Protein AF-A0A2D5P9U0-F1 (afdb_monomer_lite)

Foldseek 3Di:
DDDPPDPDPDPDPDPVVVVVVVVVVLVVLVVVLVVLLVVLVVAADLLLLLLLLLQLQLVVLVVVCVVVVDDADPPVLVVLLQLLLCLVSCQPSVLVVVVVVCVVVVPDDDPVNVVSVVVSVVSNVSNVVSLVVVCVPRNNVVSSSNSSNVCNVVSVVSNVVRVVPDDADPVGDDVSSVVSSNSNNPVVVVSVVVVVVVVVVPPPPPPPPPPPPPPPPPDDDDDDDDD

Sequence (227 aa):
MLFYLSPGKGPFASVRSFLLLRRIAATLLIGAAVPLMHLALTQLNPLLVSISAGLLAGLLALLTNHHQRWRLPPLRHWPALVVFSGSMMIVLPYLLALLLQADLAAAGSLQSVPLLAAVAVTVTLTGACSGALIIRQYGIWQSINQALLISLPLTALGCGYALGHQHPPADGYRPGVILALAYNGTIAQWLVFRLLQRRHSTTTVRRSSSPLRSMTTTSCLPVSSKR

pLDDT: mean 77.67, std 14.7, range [32.12, 94.56]

Secondary structure (DSSP, 8-state):
----------S---HHHHHHHHHHHHHHHHHHHHHHHHHHHTTS-HHHHHHHHHHHHHHHHHHHHHHHTPPPPPGGGHHHHHHHHHHHHHHHHHHHHHHHHHHH-TTS--SSHHHHHHHHHHHHHHHHHHHHHHHHHHHHHHHHHHHHHHHHHHHHHHHHHHHHHPPPPTT---HHHHHHHHHHHHHHHHHHHHHHHHHHHTTGGGSS-------------------

Structure (mmCIF, N/CA/C/O backbone):
data_AF-A0A2D5P9U0-F1
#
_entry.id   AF-A0A2D5P9U0-F1
#
loop_
_atom_site.group_PDB
_atom_site.id
_atom_site.type_symbol
_atom_site.label_atom_id
_atom_site.label_alt_id
_atom_site.label_comp_id
_atom_site.label_asym_id
_atom_site.label_entity_id
_atom_site.label_seq_id
_atom_site.pdbx_PDB_ins_code
_atom_site.Cartn_x
_atom_site.Cartn_y
_atom_site.Cartn_z
_atom_site.occupancy
_atom_site.B_iso_or_equiv
_atom_site.auth_seq_id
_atom_site.auth_comp_id
_atom_site.auth_asym_id
_atom_site.auth_atom_id
_atom_site.pdbx_PDB_model_num
ATOM 1 N N . MET A 1 1 ? -3.777 -16.191 18.332 1.00 32.12 1 MET A N 1
ATOM 2 C CA . MET A 1 1 ? -2.557 -16.733 18.967 1.00 32.12 1 MET A CA 1
ATOM 3 C C . MET A 1 1 ? -1.333 -16.006 18.422 1.00 32.12 1 MET A C 1
ATOM 5 O O . MET A 1 1 ? -0.694 -16.483 17.500 1.00 32.12 1 MET A O 1
ATOM 9 N N . LEU A 1 2 ? -1.045 -14.810 18.936 1.00 33.97 2 LEU A N 1
ATOM 10 C CA . LEU A 1 2 ? 0.205 -14.100 18.658 1.00 33.97 2 LEU A CA 1
ATOM 11 C C . LEU A 1 2 ? 0.964 -14.062 19.982 1.00 33.97 2 LEU A C 1
ATOM 13 O O . LEU A 1 2 ? 0.393 -13.630 20.981 1.00 33.97 2 LEU A O 1
ATOM 17 N N . PHE A 1 3 ? 2.199 -14.558 19.987 1.00 34.59 3 PHE A N 1
ATOM 18 C CA . PHE A 1 3 ? 3.078 -14.621 21.150 1.00 34.59 3 PHE A CA 1
ATOM 19 C C . PHE A 1 3 ? 3.162 -13.261 21.858 1.00 34.59 3 PHE A C 1
ATOM 21 O O . PHE A 1 3 ? 3.878 -12.350 21.436 1.00 34.59 3 PHE A O 1
ATOM 28 N N . TYR A 1 4 ? 2.433 -13.140 22.965 1.00 39.50 4 TYR A N 1
ATOM 29 C CA . TYR A 1 4 ? 2.698 -12.159 24.002 1.00 39.50 4 TYR A CA 1
ATOM 30 C C . TYR A 1 4 ? 3.931 -12.687 24.738 1.00 39.50 4 TYR A C 1
ATOM 32 O O . TYR A 1 4 ? 3.823 -13.444 25.698 1.00 39.50 4 TYR A O 1
ATOM 40 N N . LEU A 1 5 ? 5.118 -12.396 24.199 1.00 38.94 5 LEU A N 1
ATOM 41 C CA . LEU A 1 5 ? 6.377 -12.641 24.893 1.00 38.94 5 LEU A CA 1
ATOM 42 C C . LEU A 1 5 ? 6.329 -11.825 26.184 1.00 38.94 5 LEU A C 1
ATOM 44 O O . LEU A 1 5 ? 6.537 -10.610 26.176 1.00 38.94 5 LEU A O 1
ATOM 48 N N . SER A 1 6 ? 5.964 -12.505 27.271 1.00 43.66 6 SER A N 1
ATOM 49 C CA . SER A 1 6 ? 6.077 -11.990 28.626 1.00 43.66 6 SER A CA 1
ATOM 50 C C . SER A 1 6 ? 7.513 -11.494 28.793 1.00 43.66 6 SER A C 1
ATOM 52 O O . SER A 1 6 ? 8.434 -12.246 28.456 1.00 43.66 6 SER A O 1
ATOM 54 N N . PRO A 1 7 ? 7.733 -10.239 29.221 1.00 50.31 7 PRO A N 1
ATOM 55 C CA . PRO A 1 7 ? 9.066 -9.696 29.421 1.00 50.31 7 PRO A CA 1
ATOM 56 C C . PRO A 1 7 ? 9.708 -10.422 30.608 1.00 50.31 7 PRO A C 1
ATOM 58 O O . PRO A 1 7 ? 9.668 -9.966 31.749 1.00 50.31 7 PRO A O 1
ATOM 61 N N . GLY A 1 8 ? 10.262 -11.601 30.330 1.00 48.81 8 GLY A N 1
ATOM 62 C CA . GLY A 1 8 ? 11.127 -12.327 31.237 1.00 48.81 8 GLY A CA 1
ATOM 63 C C . GLY A 1 8 ? 12.320 -11.445 31.574 1.00 48.81 8 GLY A C 1
ATOM 64 O O . GLY A 1 8 ? 12.831 -10.723 30.715 1.00 48.81 8 GLY A O 1
ATOM 65 N N . LYS A 1 9 ? 12.715 -11.483 32.846 1.00 53.69 9 LYS A N 1
ATOM 66 C CA . LYS A 1 9 ? 13.810 -10.724 33.458 1.00 53.69 9 LYS A CA 1
ATOM 67 C C . LYS A 1 9 ? 15.163 -11.132 32.852 1.00 53.69 9 LYS A C 1
ATOM 69 O O . LYS A 1 9 ? 15.969 -11.783 33.501 1.00 53.69 9 LYS A O 1
ATOM 74 N N . GLY A 1 10 ? 15.389 -10.811 31.584 1.00 55.81 10 GLY A N 1
ATOM 75 C CA . GLY A 1 10 ? 16.697 -10.898 30.951 1.00 55.81 10 GLY A CA 1
ATOM 76 C C . GLY A 1 10 ? 17.548 -9.681 31.332 1.00 55.81 10 GLY A C 1
ATOM 77 O O . GLY A 1 10 ? 16.990 -8.619 31.612 1.00 55.81 10 GLY A O 1
ATOM 78 N N . PRO A 1 11 ? 18.886 -9.789 31.294 1.00 58.12 11 PRO A N 1
ATOM 79 C CA . PRO A 1 11 ? 19.832 -8.751 31.724 1.00 58.12 11 PRO A CA 1
ATOM 80 C C . PRO A 1 11 ? 19.888 -7.527 30.785 1.00 58.12 11 PRO A C 1
ATOM 82 O O . PRO A 1 11 ? 20.835 -6.744 30.816 1.00 58.12 11 PRO A O 1
ATOM 85 N N . PHE A 1 12 ? 18.877 -7.334 29.936 1.00 54.34 12 PHE A N 1
ATOM 86 C CA . PHE A 1 12 ? 18.820 -6.215 29.010 1.00 54.34 12 PHE A CA 1
ATOM 87 C C . PHE A 1 12 ? 18.409 -4.938 29.737 1.00 54.34 12 PHE A C 1
ATOM 89 O O . PHE A 1 12 ? 17.245 -4.700 30.064 1.00 54.34 12 PHE A O 1
ATOM 96 N N . ALA A 1 13 ? 19.425 -4.112 29.955 1.00 57.53 13 ALA A N 1
ATOM 97 C CA . ALA A 1 13 ? 19.352 -2.736 30.393 1.00 57.53 13 ALA A CA 1
ATOM 98 C C . ALA A 1 13 ? 18.193 -1.966 29.731 1.00 57.53 13 ALA A C 1
ATOM 100 O O . ALA A 1 13 ? 18.184 -1.739 28.524 1.00 57.53 13 ALA A O 1
ATOM 101 N N . SER A 1 14 ? 17.269 -1.504 30.577 1.00 75.31 14 SER A N 1
ATOM 102 C CA . SER A 1 14 ? 16.300 -0.429 30.347 1.00 75.31 14 SER A CA 1
ATOM 103 C C . SER A 1 14 ? 15.362 -0.578 29.138 1.00 75.31 14 SER A C 1
ATOM 105 O O . SER A 1 14 ? 15.746 -0.491 27.973 1.00 75.31 14 SER A O 1
ATOM 107 N N . VAL A 1 15 ? 14.056 -0.610 29.422 1.00 78.81 15 VAL A N 1
ATOM 108 C CA . VAL A 1 15 ? 12.962 -0.471 28.438 1.00 78.81 15 VAL A CA 1
ATOM 109 C C . VAL A 1 15 ? 13.201 0.695 27.457 1.00 78.81 15 VAL A C 1
ATOM 111 O O . VAL A 1 15 ? 12.785 0.618 26.300 1.00 78.81 15 VAL A O 1
ATOM 114 N N . ARG A 1 16 ? 13.914 1.757 27.870 1.00 80.75 16 ARG A N 1
ATOM 115 C CA . ARG A 1 16 ? 14.262 2.896 27.003 1.00 80.75 16 ARG A CA 1
ATOM 116 C C . ARG A 1 16 ? 15.205 2.512 25.857 1.00 80.75 16 ARG A C 1
ATOM 118 O O . ARG A 1 16 ? 14.973 2.959 24.736 1.00 80.75 16 ARG A O 1
ATOM 125 N N . SER A 1 17 ? 16.201 1.660 26.094 1.00 81.44 17 SER A N 1
ATOM 126 C CA . SER A 1 17 ? 17.178 1.242 25.075 1.00 81.44 17 SER A CA 1
ATOM 127 C C . SER A 1 17 ? 16.510 0.439 23.959 1.00 81.44 17 SER A C 1
ATOM 129 O O . SER A 1 17 ? 16.719 0.702 22.776 1.00 81.44 17 SER A O 1
ATOM 131 N N . PHE A 1 18 ? 15.600 -0.468 24.325 1.00 79.38 18 PHE A N 1
ATOM 132 C CA . PHE A 1 18 ? 14.815 -1.234 23.356 1.00 79.38 18 PHE A CA 1
ATOM 133 C C . PHE A 1 18 ? 13.888 -0.345 22.508 1.00 79.38 18 PHE A C 1
ATOM 135 O O . PHE A 1 18 ? 13.685 -0.588 21.314 1.00 79.38 18 PHE A O 1
ATOM 142 N N . LEU A 1 19 ? 13.325 0.711 23.105 1.00 81.69 19 LEU A N 1
ATOM 143 C CA . LEU A 1 19 ? 12.511 1.688 22.380 1.00 81.69 19 LEU A CA 1
ATOM 144 C C . LEU A 1 19 ? 13.346 2.515 21.400 1.00 81.69 19 LEU A C 1
ATOM 146 O O . LEU A 1 19 ? 12.897 2.724 20.274 1.00 81.69 19 LEU A O 1
ATOM 150 N N . LEU A 1 20 ? 14.540 2.955 21.803 1.00 86.44 20 LEU A N 1
ATOM 151 C CA . LEU A 1 20 ? 15.457 3.696 20.935 1.00 86.44 20 LEU A CA 1
ATOM 152 C C . LEU A 1 20 ? 15.909 2.846 19.746 1.00 86.44 20 LEU A C 1
ATOM 154 O O . LEU A 1 20 ? 15.754 3.288 18.608 1.00 86.44 20 LEU A O 1
ATOM 158 N N . LEU A 1 21 ? 16.342 1.605 19.988 1.00 84.38 21 LEU A N 1
ATOM 159 C CA . LEU A 1 21 ? 16.755 0.680 18.928 1.00 84.38 21 LEU A CA 1
ATOM 160 C C . LEU A 1 21 ? 15.636 0.469 17.896 1.00 84.38 21 LEU A C 1
ATOM 162 O O . LEU A 1 21 ? 15.872 0.535 16.693 1.00 84.38 21 LEU A O 1
ATOM 166 N N . ARG A 1 22 ? 14.386 0.297 18.350 1.00 80.31 22 ARG A N 1
ATOM 167 C CA . ARG A 1 22 ? 13.234 0.164 17.442 1.00 80.31 22 ARG A CA 1
ATOM 168 C C . ARG A 1 22 ? 12.939 1.429 16.643 1.00 80.31 22 ARG A C 1
ATOM 170 O O . ARG A 1 22 ? 12.500 1.307 15.503 1.00 80.31 22 ARG A O 1
ATOM 177 N N . ARG A 1 23 ? 13.123 2.621 17.222 1.00 84.19 23 ARG A N 1
ATOM 178 C CA . ARG A 1 23 ? 12.920 3.890 16.501 1.00 84.19 23 ARG A CA 1
ATOM 179 C C . ARG A 1 23 ? 13.982 4.072 15.427 1.00 84.19 23 ARG A C 1
ATOM 181 O O . ARG A 1 23 ? 13.622 4.364 14.297 1.00 84.19 23 ARG A O 1
ATOM 188 N N . ILE A 1 24 ? 15.246 3.818 15.763 1.00 87.69 24 ILE A N 1
ATOM 189 C CA . ILE A 1 24 ? 16.357 3.879 14.809 1.00 87.69 24 ILE A CA 1
ATOM 190 C C . ILE A 1 24 ? 16.131 2.874 13.677 1.00 87.69 24 ILE A C 1
ATOM 192 O O . ILE A 1 24 ? 16.176 3.258 12.515 1.00 87.69 24 ILE A O 1
ATOM 196 N N . ALA A 1 25 ? 15.784 1.623 13.998 1.00 82.19 25 ALA A N 1
ATOM 197 C CA . ALA A 1 25 ? 15.471 0.615 12.989 1.00 82.19 25 ALA A CA 1
ATOM 198 C C . ALA A 1 25 ? 14.311 1.048 12.075 1.00 82.19 25 ALA A C 1
ATOM 200 O O . ALA A 1 25 ? 14.410 0.903 10.865 1.00 82.19 25 ALA A O 1
ATOM 201 N N . ALA A 1 26 ? 13.235 1.625 12.622 1.00 80.12 26 ALA A N 1
ATOM 202 C CA . ALA A 1 26 ? 12.125 2.128 11.812 1.00 80.12 26 ALA A CA 1
ATOM 203 C C . ALA A 1 26 ? 12.562 3.256 10.865 1.00 80.12 26 ALA A C 1
ATOM 205 O O . ALA A 1 26 ? 12.214 3.220 9.689 1.00 80.12 26 ALA A O 1
ATOM 206 N N . THR A 1 27 ? 13.347 4.222 11.351 1.00 84.69 27 THR A N 1
ATOM 207 C CA . THR A 1 27 ? 13.869 5.314 10.518 1.00 84.69 27 THR A CA 1
ATOM 208 C C . THR A 1 27 ? 14.804 4.794 9.429 1.00 84.69 27 THR A C 1
ATOM 210 O O . THR A 1 27 ? 14.684 5.219 8.285 1.00 84.69 27 THR A O 1
ATOM 213 N N . LEU A 1 28 ? 15.689 3.845 9.748 1.00 87.06 28 LEU A N 1
ATOM 214 C CA . LEU A 1 28 ? 16.587 3.225 8.769 1.00 87.06 28 LEU A CA 1
ATOM 215 C C . LEU A 1 28 ? 15.817 2.449 7.700 1.00 87.06 28 LEU A C 1
ATOM 217 O O . LEU A 1 28 ? 16.136 2.558 6.522 1.00 87.06 28 LEU A O 1
ATOM 221 N N . LEU A 1 29 ? 14.778 1.708 8.090 1.00 83.75 29 LEU A N 1
ATOM 222 C CA . LEU A 1 29 ? 13.942 0.978 7.140 1.00 83.75 29 LEU A CA 1
ATOM 223 C C . LEU A 1 29 ? 13.143 1.929 6.229 1.00 83.75 29 LEU A C 1
ATOM 225 O O . LEU A 1 29 ? 13.020 1.679 5.035 1.00 83.75 29 LEU A O 1
ATOM 229 N N . ILE A 1 30 ? 12.645 3.047 6.767 1.00 82.44 30 ILE A N 1
ATOM 230 C CA . ILE A 1 30 ? 11.993 4.091 5.960 1.00 82.44 30 ILE A CA 1
ATOM 231 C C . ILE A 1 30 ? 13.005 4.737 5.003 1.00 82.44 30 ILE A C 1
ATOM 233 O O . ILE A 1 30 ? 12.708 4.907 3.824 1.00 82.44 30 ILE A O 1
ATOM 237 N N . GLY A 1 31 ? 14.212 5.050 5.483 1.00 83.31 31 GLY A N 1
ATOM 238 C CA . GLY A 1 31 ? 15.279 5.626 4.664 1.00 83.31 31 GLY A CA 1
ATOM 239 C C . GLY A 1 31 ? 15.762 4.692 3.552 1.00 83.31 31 GLY A C 1
ATOM 240 O O . GLY A 1 31 ? 16.078 5.155 2.462 1.00 83.31 31 GLY A O 1
ATOM 241 N N . ALA A 1 32 ? 15.759 3.378 3.788 1.00 85.25 32 ALA A N 1
ATOM 242 C CA . ALA A 1 32 ? 16.152 2.374 2.802 1.00 85.25 32 ALA A CA 1
ATOM 243 C C . ALA A 1 32 ? 15.102 2.147 1.697 1.00 85.25 32 ALA A C 1
ATOM 245 O O . ALA A 1 32 ? 15.448 1.631 0.634 1.00 85.25 32 ALA A O 1
ATOM 246 N N . ALA A 1 33 ? 1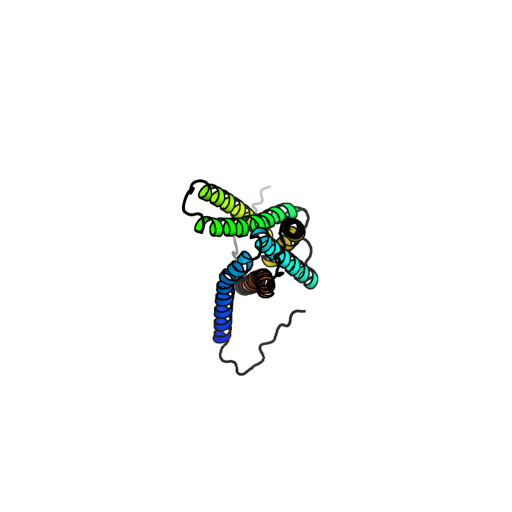3.843 2.550 1.900 1.00 82.31 33 ALA A N 1
ATOM 247 C CA . ALA A 1 33 ? 12.782 2.346 0.913 1.00 82.31 33 ALA A CA 1
ATOM 248 C C . ALA A 1 33 ? 13.038 3.115 -0.395 1.00 82.31 33 ALA A C 1
ATOM 250 O O . ALA A 1 33 ? 12.846 2.566 -1.476 1.00 82.31 33 ALA A O 1
ATOM 251 N N . VAL A 1 34 ? 13.531 4.356 -0.309 1.00 83.06 34 VAL A N 1
ATOM 252 C CA . VAL A 1 34 ? 13.821 5.206 -1.479 1.00 83.06 34 VAL A CA 1
ATOM 253 C C . VAL A 1 34 ? 14.908 4.614 -2.391 1.00 83.06 34 VAL A C 1
ATOM 255 O O . VAL A 1 34 ? 14.622 4.410 -3.572 1.00 83.06 34 VAL A O 1
ATOM 258 N N . PRO A 1 35 ? 16.126 4.281 -1.909 1.00 84.50 35 PRO A N 1
ATOM 259 C CA . PRO A 1 35 ? 17.168 3.719 -2.768 1.00 84.50 35 PRO A CA 1
ATOM 260 C C . PRO A 1 35 ? 16.797 2.335 -3.314 1.00 84.50 35 PRO A C 1
ATOM 262 O O . PRO A 1 35 ? 17.124 2.025 -4.459 1.00 84.50 35 PRO A O 1
ATOM 265 N N . LEU A 1 36 ? 16.071 1.516 -2.545 1.00 83.62 36 LEU A N 1
ATOM 266 C CA . LEU A 1 36 ? 15.565 0.231 -3.038 1.00 83.62 36 LEU A CA 1
ATOM 267 C C . LEU A 1 36 ? 14.523 0.418 -4.143 1.00 83.62 36 LEU A C 1
ATOM 269 O O . LEU A 1 36 ? 14.542 -0.320 -5.128 1.00 83.62 36 LEU A O 1
ATOM 273 N N . MET A 1 37 ? 13.649 1.419 -4.020 1.00 84.44 37 MET A N 1
ATOM 274 C CA . MET A 1 37 ? 12.686 1.736 -5.070 1.00 84.44 37 MET A CA 1
ATOM 275 C C . MET A 1 37 ? 13.390 2.252 -6.326 1.00 84.44 37 MET A C 1
ATOM 277 O O . MET A 1 37 ? 13.058 1.808 -7.420 1.00 84.44 37 MET A O 1
ATOM 281 N N . HIS A 1 38 ? 14.415 3.095 -6.178 1.00 84.19 38 HIS A N 1
ATOM 282 C CA . HIS A 1 38 ? 15.250 3.521 -7.302 1.00 84.19 38 HIS A CA 1
ATOM 283 C C . HIS A 1 38 ? 15.899 2.321 -8.007 1.00 84.19 38 HIS A C 1
ATOM 285 O O . HIS A 1 38 ? 15.851 2.224 -9.230 1.00 84.19 38 HIS A O 1
ATOM 291 N N . LEU A 1 39 ? 16.437 1.357 -7.249 1.00 86.88 39 LEU A N 1
ATOM 292 C CA . LEU A 1 39 ? 17.005 0.128 -7.805 1.00 86.88 39 LEU A CA 1
ATOM 293 C C . LEU A 1 39 ? 15.955 -0.691 -8.572 1.00 86.88 39 LEU A C 1
ATOM 295 O O . LEU A 1 39 ? 16.239 -1.152 -9.675 1.00 86.88 39 LEU A O 1
ATOM 299 N N . ALA A 1 40 ? 14.735 -0.827 -8.045 1.00 86.75 40 ALA A N 1
ATOM 300 C CA . ALA A 1 40 ? 13.647 -1.519 -8.739 1.00 86.75 40 ALA A CA 1
ATOM 301 C C . ALA A 1 40 ? 13.246 -0.819 -10.051 1.00 86.75 40 ALA A C 1
ATOM 303 O O . ALA A 1 40 ? 13.036 -1.485 -11.065 1.00 86.75 40 ALA A O 1
ATOM 304 N N . LEU A 1 41 ? 13.208 0.516 -10.052 1.00 87.00 41 LEU A N 1
ATOM 305 C CA . LEU A 1 41 ? 12.864 1.328 -11.223 1.00 87.00 41 LEU A CA 1
ATOM 306 C C . LEU A 1 41 ? 13.894 1.235 -12.360 1.00 87.00 41 LEU A C 1
ATOM 308 O O . LEU A 1 41 ? 13.553 1.533 -13.498 1.00 87.00 41 LEU A O 1
ATOM 312 N N . THR A 1 42 ? 15.127 0.781 -12.096 1.00 88.94 42 THR A N 1
ATOM 313 C CA . THR A 1 42 ? 16.127 0.584 -13.165 1.00 88.94 42 THR A CA 1
ATOM 314 C C . THR A 1 42 ? 15.794 -0.569 -14.115 1.00 88.94 42 THR A C 1
ATOM 316 O O . THR A 1 42 ? 16.279 -0.580 -15.242 1.00 88.94 42 THR A O 1
ATOM 319 N N . GLN A 1 43 ? 14.992 -1.546 -13.676 1.00 87.56 43 GLN A N 1
ATOM 320 C CA . GLN A 1 43 ? 14.656 -2.736 -14.474 1.00 87.56 43 GLN A CA 1
ATOM 321 C C . GLN A 1 43 ? 13.155 -2.927 -14.691 1.00 87.56 43 GLN A C 1
ATOM 323 O O . GLN A 1 43 ? 12.754 -3.688 -15.571 1.00 87.56 43 GLN A O 1
ATOM 328 N N . LEU A 1 44 ? 12.321 -2.290 -13.870 1.00 87.56 44 LEU A N 1
ATOM 329 C CA . LEU A 1 44 ? 10.879 -2.484 -13.878 1.00 87.56 44 LEU A CA 1
ATOM 330 C C . LEU A 1 44 ? 10.153 -1.204 -14.256 1.00 87.56 44 LEU A C 1
ATOM 332 O O . LEU A 1 44 ? 10.543 -0.102 -13.877 1.00 87.56 44 LEU A O 1
ATOM 336 N N . ASN A 1 45 ? 9.023 -1.379 -14.936 1.00 88.62 45 ASN A N 1
ATOM 337 C CA . ASN A 1 45 ? 8.104 -0.286 -15.198 1.00 88.62 45 ASN A CA 1
ATOM 338 C C . ASN A 1 45 ? 7.615 0.310 -13.855 1.00 88.62 45 ASN A C 1
ATOM 340 O O . ASN A 1 45 ? 7.206 -0.458 -12.974 1.00 88.62 45 ASN A O 1
ATOM 344 N N . PRO A 1 46 ? 7.604 1.646 -13.680 1.00 84.12 46 PRO A N 1
ATOM 345 C CA . PRO A 1 46 ? 7.098 2.292 -12.466 1.00 84.12 46 PRO A CA 1
ATOM 346 C C . PRO A 1 46 ? 5.683 1.849 -12.081 1.00 84.12 46 PRO A C 1
ATOM 348 O O . PRO A 1 46 ? 5.393 1.690 -10.892 1.00 84.12 46 PRO A O 1
ATOM 351 N N . LEU A 1 47 ? 4.820 1.571 -13.065 1.00 85.69 47 LEU A N 1
ATOM 352 C CA . LEU A 1 47 ? 3.477 1.046 -12.811 1.00 85.69 47 LEU A CA 1
ATOM 353 C C . LEU A 1 47 ? 3.532 -0.327 -12.143 1.00 85.69 47 LEU A C 1
ATOM 355 O O . LEU A 1 47 ? 2.823 -0.569 -11.170 1.00 85.69 47 LEU A O 1
ATOM 359 N N . LEU A 1 48 ? 4.409 -1.213 -12.612 1.00 88.06 48 LEU A N 1
ATOM 360 C CA . LEU A 1 48 ? 4.538 -2.550 -12.047 1.00 88.06 48 LEU A CA 1
ATOM 361 C C . LEU A 1 48 ? 5.105 -2.506 -10.626 1.00 88.06 48 LEU A C 1
ATOM 363 O O . LEU A 1 48 ? 4.593 -3.201 -9.751 1.00 88.06 48 LEU A O 1
ATOM 367 N N . VAL A 1 49 ? 6.097 -1.649 -10.361 1.00 87.69 49 VAL A N 1
ATOM 368 C CA . VAL A 1 49 ? 6.653 -1.458 -9.007 1.00 87.69 49 VAL A CA 1
ATOM 369 C C . VAL A 1 49 ? 5.586 -0.950 -8.035 1.00 87.69 49 VAL A C 1
ATOM 371 O O . VAL A 1 49 ? 5.488 -1.434 -6.908 1.00 87.69 49 VAL A O 1
ATOM 374 N N . SER A 1 50 ? 4.742 -0.015 -8.472 1.00 84.56 50 SER A N 1
ATOM 375 C CA . SER A 1 50 ? 3.645 0.501 -7.652 1.00 84.56 50 SER A CA 1
ATOM 376 C C . SER A 1 50 ? 2.566 -0.554 -7.395 1.00 84.56 50 SER A C 1
ATOM 378 O O . SER A 1 50 ? 2.175 -0.784 -6.246 1.00 84.56 50 SER A O 1
ATOM 380 N N . ILE A 1 51 ? 2.078 -1.197 -8.455 1.00 88.50 51 ILE A N 1
ATOM 381 C CA . ILE A 1 51 ? 0.928 -2.096 -8.364 1.00 88.50 51 ILE A CA 1
ATOM 382 C C . ILE A 1 51 ? 1.291 -3.363 -7.583 1.00 88.50 51 ILE A C 1
ATOM 384 O O . ILE A 1 51 ? 0.492 -3.855 -6.786 1.00 88.50 51 ILE A O 1
ATOM 388 N N . SER A 1 52 ? 2.515 -3.862 -7.746 1.00 87.56 52 SER A N 1
ATOM 389 C CA . SER A 1 52 ? 3.018 -5.019 -6.999 1.00 87.56 52 SER A CA 1
ATOM 390 C C . SER A 1 52 ? 3.132 -4.753 -5.494 1.00 87.56 52 SER A C 1
ATOM 392 O O . SER A 1 52 ? 2.808 -5.640 -4.702 1.00 87.56 52 SER A O 1
ATOM 394 N N . ALA A 1 53 ? 3.497 -3.536 -5.072 1.00 84.69 53 ALA A N 1
ATOM 395 C CA . ALA A 1 53 ? 3.456 -3.155 -3.661 1.00 84.69 53 ALA A CA 1
ATOM 396 C C . ALA A 1 53 ? 2.017 -3.210 -3.118 1.00 84.69 53 ALA A C 1
ATOM 398 O O . ALA A 1 53 ? 1.784 -3.788 -2.057 1.00 84.69 53 ALA A O 1
ATOM 399 N N . GLY A 1 54 ? 1.041 -2.694 -3.876 1.00 86.44 54 GLY A N 1
ATOM 400 C CA . GLY A 1 54 ? -0.385 -2.808 -3.547 1.00 86.44 54 GLY A CA 1
ATOM 401 C C . GLY A 1 54 ? -0.896 -4.257 -3.520 1.00 86.44 54 GLY A C 1
ATOM 402 O O . GLY A 1 54 ? -1.747 -4.608 -2.700 1.00 86.44 54 GLY A O 1
ATOM 403 N N . LEU A 1 55 ? -0.360 -5.125 -4.379 1.00 90.75 55 LEU A N 1
ATOM 404 C CA . LEU A 1 55 ? -0.705 -6.547 -4.432 1.00 90.75 55 LEU A CA 1
ATOM 405 C C . LEU A 1 55 ? -0.175 -7.309 -3.214 1.00 90.75 55 LEU A C 1
ATOM 407 O O . LEU A 1 55 ? -0.950 -7.972 -2.524 1.00 90.75 55 LEU A O 1
ATOM 411 N N . LEU A 1 56 ? 1.121 -7.171 -2.911 1.00 89.62 56 LEU A N 1
ATOM 412 C CA . LEU A 1 56 ? 1.726 -7.718 -1.690 1.00 89.62 56 LEU A CA 1
ATOM 413 C C . LEU A 1 56 ? 0.974 -7.219 -0.456 1.00 89.62 56 LEU A C 1
ATOM 415 O O . LEU A 1 56 ? 0.716 -7.982 0.478 1.00 89.62 56 LEU A O 1
ATOM 419 N N . ALA A 1 57 ? 0.533 -5.964 -0.512 1.00 86.75 57 ALA A N 1
ATOM 420 C CA . ALA A 1 57 ? -0.247 -5.354 0.533 1.00 86.75 57 ALA A CA 1
ATOM 421 C C . ALA A 1 57 ? -1.623 -5.953 0.755 1.00 86.75 57 ALA A C 1
ATOM 423 O O . ALA A 1 57 ? -1.980 -6.247 1.904 1.00 86.75 57 ALA A O 1
ATOM 424 N N . GLY A 1 58 ? -2.366 -6.178 -0.320 1.00 89.75 58 GLY A N 1
ATOM 425 C CA . GLY A 1 58 ? -3.629 -6.894 -0.262 1.00 89.75 58 GLY A CA 1
ATOM 426 C C . GLY A 1 58 ? -3.445 -8.339 0.211 1.00 89.75 58 GLY A C 1
ATOM 427 O O . GLY A 1 58 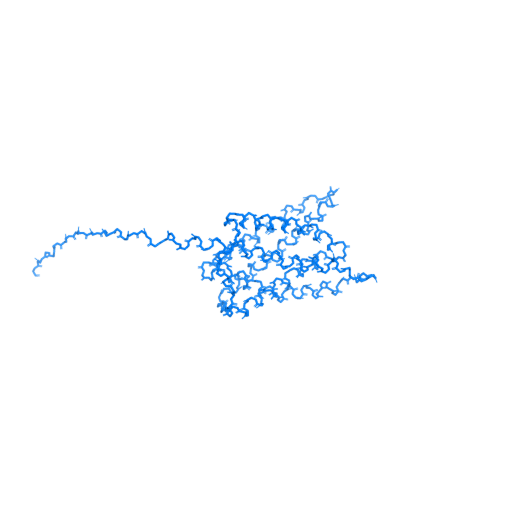? -4.238 -8.809 1.024 1.00 89.75 58 GLY A O 1
ATOM 428 N N . LEU A 1 59 ? -2.388 -9.035 -0.227 1.00 91.88 59 LEU A N 1
ATOM 429 C CA . LEU A 1 59 ? -2.117 -10.423 0.173 1.00 91.88 59 LEU A CA 1
ATOM 430 C C . LEU A 1 59 ? -1.818 -10.525 1.671 1.00 91.88 59 LEU A C 1
ATOM 432 O O . LEU A 1 59 ? -2.362 -11.388 2.362 1.00 91.88 59 LEU A O 1
ATOM 436 N N . LEU A 1 60 ? -1.014 -9.605 2.203 1.00 89.25 60 LEU A N 1
ATOM 437 C CA . LEU A 1 60 ? -0.731 -9.547 3.635 1.00 89.25 60 LEU A CA 1
ATOM 438 C C . LEU A 1 60 ? -1.992 -9.190 4.442 1.00 89.25 60 LEU A C 1
ATOM 440 O O . LEU A 1 60 ? -2.243 -9.763 5.507 1.00 89.25 60 LEU A O 1
ATOM 444 N N . ALA A 1 61 ? -2.828 -8.285 3.925 1.00 89.44 61 ALA A N 1
ATOM 445 C CA . ALA A 1 61 ? -4.122 -7.960 4.521 1.00 89.44 61 ALA A CA 1
ATOM 446 C C . ALA A 1 61 ? -5.074 -9.167 4.518 1.00 89.44 61 ALA A C 1
ATOM 448 O O . ALA A 1 61 ? -5.748 -9.421 5.516 1.00 89.44 61 ALA A O 1
ATOM 449 N N . LEU A 1 62 ? -5.085 -9.958 3.443 1.00 93.25 62 LEU A N 1
ATOM 450 C CA . LEU A 1 62 ? -5.859 -11.192 3.338 1.00 93.25 62 LEU A CA 1
ATOM 451 C C . LEU A 1 62 ? -5.393 -12.227 4.366 1.00 93.25 62 LEU A C 1
ATOM 453 O O . LEU A 1 62 ? -6.218 -12.753 5.112 1.00 93.25 62 LEU A O 1
ATOM 457 N N . LEU A 1 63 ? -4.081 -12.467 4.466 1.00 91.44 63 LEU A N 1
ATOM 458 C CA . LEU A 1 63 ? -3.498 -13.394 5.441 1.00 91.44 63 LEU A CA 1
ATOM 459 C C . LEU A 1 63 ? -3.798 -12.969 6.880 1.00 91.44 63 LEU A C 1
ATOM 461 O O . LEU A 1 63 ? -4.193 -13.789 7.711 1.00 91.44 63 LEU A O 1
ATOM 465 N N . THR A 1 64 ? -3.652 -11.679 7.185 1.00 88.88 64 THR A N 1
ATOM 466 C CA . THR A 1 64 ? -3.945 -11.159 8.527 1.00 88.88 64 THR A CA 1
ATOM 467 C C . THR A 1 64 ? -5.437 -11.206 8.844 1.00 88.88 64 THR A C 1
ATOM 469 O O . THR A 1 64 ? -5.793 -11.586 9.958 1.00 88.88 64 THR A O 1
ATOM 472 N N . ASN A 1 65 ? -6.311 -10.896 7.884 1.00 90.62 65 ASN A N 1
ATOM 473 C CA . ASN A 1 65 ? -7.757 -11.016 8.053 1.00 90.62 65 ASN A CA 1
ATOM 474 C C . ASN A 1 65 ? -8.177 -12.480 8.269 1.00 90.62 65 ASN A C 1
ATOM 476 O O . ASN A 1 65 ? -8.930 -12.778 9.196 1.00 90.62 65 ASN A O 1
ATOM 480 N N . HIS A 1 66 ? -7.617 -13.403 7.482 1.00 94.19 66 HIS A N 1
ATOM 481 C CA . HIS A 1 66 ? -7.839 -14.839 7.629 1.00 94.19 66 HIS A CA 1
ATOM 482 C C . HIS A 1 66 ? -7.399 -15.340 9.013 1.00 94.19 66 HIS A C 1
ATOM 484 O O . HIS A 1 66 ? -8.169 -15.997 9.713 1.00 94.19 66 HIS A O 1
ATOM 490 N N . HIS A 1 67 ? -6.197 -14.960 9.458 1.00 93.50 67 HIS A N 1
ATOM 491 C CA . HIS A 1 67 ? -5.662 -15.365 10.758 1.00 93.50 67 HIS A CA 1
ATOM 492 C C . HIS A 1 67 ? -6.446 -14.770 11.942 1.00 93.50 67 HIS A C 1
ATOM 494 O O . HIS A 1 67 ? -6.612 -15.422 12.973 1.00 93.50 67 HIS A O 1
ATOM 500 N N . GLN A 1 68 ? -6.924 -13.529 11.823 1.00 92.56 68 GLN A N 1
ATOM 501 C CA . GLN A 1 68 ? -7.684 -12.858 12.884 1.00 92.56 68 GLN A CA 1
ATOM 502 C C . GLN A 1 68 ? -9.189 -13.163 12.845 1.00 92.56 68 GLN A C 1
ATOM 504 O O . GLN A 1 68 ? -9.899 -12.819 13.791 1.00 92.56 68 GLN A O 1
ATOM 509 N N . ARG A 1 69 ? -9.676 -13.799 11.771 1.00 93.75 69 ARG A N 1
ATOM 510 C CA . ARG A 1 69 ? -11.098 -14.081 11.521 1.00 93.75 69 ARG A CA 1
ATOM 511 C C . ARG A 1 69 ? -11.980 -12.836 11.687 1.00 93.75 69 ARG A C 1
ATOM 513 O O . ARG A 1 69 ? -13.051 -12.908 12.296 1.00 93.75 69 ARG A O 1
ATOM 520 N N . TRP A 1 70 ? -11.532 -11.675 11.198 1.00 92.50 70 TRP A N 1
ATOM 521 C CA . TRP A 1 70 ? -12.337 -10.458 11.320 1.00 92.50 70 TRP A CA 1
ATOM 522 C C . TRP A 1 70 ? -13.590 -10.551 10.450 1.00 92.50 70 TRP A C 1
ATOM 524 O O . TRP A 1 70 ? -13.566 -11.035 9.319 1.00 92.50 70 TRP A O 1
ATOM 534 N N . ARG A 1 71 ? -14.713 -10.070 10.990 1.00 91.44 71 ARG A N 1
ATOM 535 C CA . ARG A 1 71 ? -15.974 -10.009 10.248 1.00 91.44 71 ARG A CA 1
ATOM 536 C C . ARG A 1 71 ? -15.865 -8.955 9.146 1.00 91.44 71 ARG A C 1
ATOM 538 O O . ARG A 1 71 ? -15.320 -7.868 9.367 1.00 91.44 71 ARG A O 1
ATOM 545 N N . LEU A 1 72 ? -16.385 -9.287 7.966 1.00 91.69 72 LEU A N 1
ATOM 546 C CA . LEU A 1 72 ? -16.473 -8.355 6.847 1.00 91.69 72 LEU A CA 1
ATOM 547 C C . LEU A 1 72 ? -17.421 -7.195 7.194 1.00 91.69 72 LEU A C 1
ATOM 549 O O . LEU A 1 72 ? -18.382 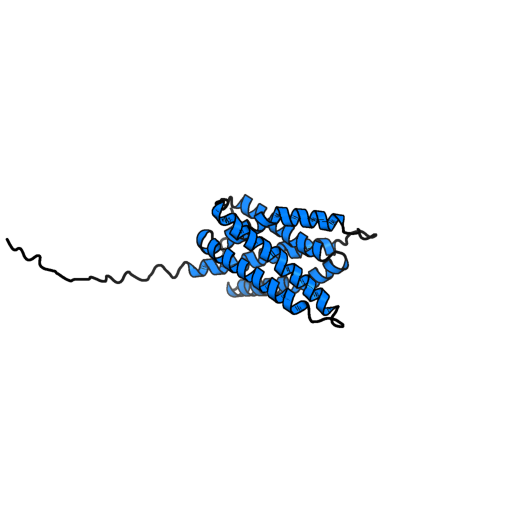-7.390 7.947 1.00 91.69 72 LEU A O 1
ATOM 553 N N . PRO A 1 73 ? -17.149 -5.984 6.683 1.00 89.38 73 PRO A N 1
ATOM 554 C CA . PRO A 1 73 ? -17.998 -4.836 6.939 1.00 89.38 73 PRO A CA 1
ATOM 555 C C . PRO A 1 73 ? -19.334 -5.023 6.200 1.00 89.38 73 PRO A C 1
ATOM 557 O O . PRO A 1 73 ? -19.361 -5.599 5.106 1.00 89.38 73 PRO A O 1
ATOM 560 N N . PRO A 1 74 ? -20.453 -4.535 6.761 1.00 93.06 74 PRO A N 1
ATOM 561 C CA . PRO A 1 74 ? -21.746 -4.612 6.100 1.00 93.06 74 PRO A CA 1
ATOM 562 C C . PRO A 1 74 ? -21.708 -3.824 4.785 1.00 93.06 74 PRO A C 1
ATOM 564 O O . PRO A 1 74 ? -21.028 -2.799 4.685 1.00 93.06 74 PRO A O 1
ATOM 567 N N . LEU A 1 75 ? -22.479 -4.285 3.795 1.00 94.56 75 LEU A N 1
ATOM 568 C CA . LEU A 1 75 ? -22.491 -3.763 2.418 1.00 94.56 75 LEU A CA 1
ATOM 569 C C . LEU A 1 75 ? -22.671 -2.238 2.329 1.00 94.56 75 LEU A C 1
ATOM 571 O O . LEU A 1 75 ? -22.118 -1.596 1.443 1.00 94.56 75 LEU A O 1
ATOM 575 N N . ARG A 1 76 ? -23.347 -1.629 3.309 1.00 94.12 76 ARG A N 1
ATOM 576 C CA . ARG A 1 76 ? -23.547 -0.175 3.394 1.00 94.12 76 ARG A CA 1
ATOM 577 C C . ARG A 1 76 ? -22.244 0.642 3.447 1.00 94.12 76 ARG A C 1
ATOM 579 O O . ARG A 1 76 ? -22.246 1.788 3.010 1.00 94.12 76 ARG A O 1
ATOM 586 N N . HIS A 1 77 ? -21.142 0.085 3.959 1.00 92.81 77 HIS A N 1
ATOM 587 C CA . HIS A 1 77 ? -19.853 0.789 4.071 1.00 92.81 77 HIS A CA 1
ATOM 588 C C . HIS A 1 77 ? -18.899 0.537 2.893 1.00 92.81 77 HIS A C 1
ATOM 590 O O . HIS A 1 77 ? -17.841 1.163 2.817 1.00 92.81 77 HIS A O 1
ATOM 596 N N . TRP A 1 78 ? -19.257 -0.350 1.962 1.00 93.69 78 TRP A N 1
ATOM 597 C CA . TRP A 1 78 ? -18.425 -0.676 0.805 1.00 93.69 78 TRP A CA 1
ATOM 598 C C . TRP A 1 78 ? -18.092 0.513 -0.101 1.00 93.69 78 TRP A C 1
ATOM 600 O O . TRP A 1 78 ? -16.917 0.639 -0.435 1.00 93.69 78 TRP A O 1
ATOM 610 N N . PRO A 1 79 ? -19.019 1.424 -0.463 1.00 91.50 79 PRO A N 1
ATOM 611 C CA . PRO A 1 79 ? -18.653 2.553 -1.321 1.00 91.50 79 PRO A CA 1
ATOM 612 C C . PRO A 1 79 ? -17.589 3.451 -0.674 1.00 91.50 79 PRO A C 1
ATOM 614 O O . PRO A 1 79 ? -16.628 3.838 -1.331 1.00 91.50 79 PRO A O 1
ATOM 617 N N . ALA A 1 80 ? -17.686 3.702 0.635 1.00 89.44 80 ALA A N 1
ATOM 618 C CA . ALA A 1 80 ? -16.676 4.466 1.366 1.00 89.44 80 ALA A CA 1
ATOM 619 C C . ALA A 1 80 ? -15.316 3.744 1.405 1.00 89.44 80 ALA A C 1
ATOM 621 O O . ALA A 1 80 ? -14.276 4.389 1.270 1.00 89.44 80 ALA A O 1
ATOM 622 N N . LEU A 1 81 ? -15.313 2.412 1.540 1.00 89.88 81 LEU A N 1
ATOM 623 C CA . LEU A 1 81 ? -14.091 1.604 1.475 1.00 89.88 81 LEU A CA 1
ATOM 624 C C . LEU A 1 81 ? -13.462 1.602 0.082 1.00 89.88 81 LEU A C 1
ATOM 626 O O . LEU A 1 81 ? -12.241 1.682 -0.014 1.00 89.88 81 LEU A O 1
ATOM 630 N N . VAL A 1 82 ? -14.267 1.538 -0.980 1.00 90.44 82 VAL A N 1
ATOM 631 C CA . VAL A 1 82 ? -13.786 1.596 -2.369 1.00 90.44 82 VAL A CA 1
ATOM 632 C C . VAL A 1 82 ? -13.160 2.957 -2.657 1.00 90.44 82 VAL A C 1
ATOM 634 O O . VAL A 1 82 ? -12.051 3.006 -3.178 1.00 90.44 82 VAL A O 1
ATOM 637 N N . VAL A 1 83 ? -13.805 4.056 -2.254 1.00 88.94 83 VAL A N 1
ATOM 638 C CA . VAL A 1 83 ? -13.251 5.413 -2.410 1.00 88.94 83 VAL A CA 1
ATOM 639 C C . VAL A 1 83 ? -11.956 5.572 -1.610 1.00 88.94 83 VAL A C 1
ATOM 641 O O . VAL A 1 83 ? -10.955 6.054 -2.138 1.00 88.94 83 VAL A O 1
ATOM 644 N N . PHE A 1 84 ? -11.941 5.120 -0.353 1.00 88.81 84 PHE A N 1
ATOM 645 C CA . PHE A 1 84 ? -10.747 5.172 0.490 1.00 88.81 84 PHE A CA 1
ATOM 646 C C . PHE A 1 84 ? -9.595 4.342 -0.095 1.00 88.81 84 PHE A C 1
ATOM 648 O O . PHE A 1 84 ? -8.479 4.842 -0.232 1.00 88.81 84 PHE A O 1
ATOM 655 N N . SER A 1 85 ? -9.870 3.105 -0.502 1.00 86.12 85 SER A N 1
ATOM 656 C CA . SER A 1 85 ? -8.884 2.200 -1.094 1.00 86.12 85 SER A CA 1
ATOM 657 C C . SER A 1 85 ? -8.355 2.719 -2.438 1.00 86.12 85 SER A C 1
ATOM 659 O O . SER A 1 85 ? -7.142 2.820 -2.633 1.00 86.12 85 SER A O 1
ATOM 661 N N . GLY A 1 86 ? -9.253 3.157 -3.325 1.00 84.19 86 GLY A N 1
ATOM 662 C CA . GLY A 1 86 ? -8.904 3.732 -4.623 1.00 84.19 86 GLY A CA 1
ATOM 663 C C . GLY A 1 86 ? -8.045 4.988 -4.492 1.00 84.19 86 GLY A C 1
ATOM 664 O O . GLY A 1 86 ? -7.040 5.114 -5.190 1.00 84.19 86 GLY A O 1
ATOM 665 N N . SER A 1 87 ? -8.368 5.871 -3.540 1.00 83.88 87 SER A N 1
ATOM 666 C CA . SER A 1 87 ? -7.566 7.074 -3.289 1.00 83.88 87 SER A CA 1
ATOM 667 C C . SER A 1 87 ? -6.124 6.743 -2.888 1.00 83.88 87 SER A C 1
ATOM 669 O O . SER A 1 87 ? -5.192 7.340 -3.416 1.00 83.88 87 SER A O 1
ATOM 671 N N . MET A 1 88 ? -5.916 5.745 -2.023 1.00 79.56 88 MET A N 1
ATOM 672 C CA . MET A 1 88 ? -4.582 5.368 -1.542 1.00 79.56 88 MET A CA 1
ATOM 673 C C . MET A 1 88 ? -3.742 4.671 -2.614 1.00 79.56 88 MET A C 1
ATOM 675 O O . MET A 1 88 ? -2.531 4.880 -2.672 1.00 79.56 88 MET A O 1
ATOM 679 N N . MET A 1 89 ? -4.374 3.849 -3.455 1.00 75.69 89 MET A N 1
ATOM 680 C CA . MET A 1 89 ? -3.681 3.080 -4.492 1.00 75.69 89 MET A CA 1
ATOM 681 C C . MET A 1 89 ? -3.355 3.907 -5.730 1.00 75.69 89 MET A C 1
ATOM 683 O O . MET A 1 89 ? -2.311 3.695 -6.335 1.00 75.69 89 MET A O 1
ATOM 687 N N . ILE A 1 90 ? -4.233 4.832 -6.119 1.00 74.88 90 ILE A N 1
ATOM 688 C CA . ILE A 1 90 ? -4.013 5.643 -7.317 1.00 74.88 90 ILE A CA 1
ATOM 689 C C . ILE A 1 90 ? -3.150 6.840 -6.955 1.00 74.88 90 ILE A C 1
ATOM 691 O O . ILE A 1 90 ? -2.108 7.047 -7.558 1.00 74.88 90 ILE A O 1
ATOM 695 N N . VAL A 1 91 ? -3.542 7.621 -5.951 1.00 77.25 91 VAL A N 1
ATOM 696 C CA . VAL A 1 91 ? -2.973 8.957 -5.790 1.00 77.25 91 VAL A CA 1
ATOM 697 C C . VAL A 1 91 ? -1.515 8.924 -5.367 1.00 77.25 91 VAL A C 1
ATOM 699 O O . VAL A 1 91 ? -0.686 9.561 -6.009 1.00 77.25 91 VAL A O 1
ATOM 702 N N . LEU A 1 92 ? -1.199 8.208 -4.287 1.00 73.88 92 LEU A N 1
ATOM 703 C CA . LEU A 1 92 ? 0.122 8.289 -3.673 1.00 73.88 92 LEU A CA 1
ATOM 704 C C . LEU A 1 92 ? 1.231 7.773 -4.604 1.00 73.88 92 LEU A C 1
ATOM 706 O O . LEU A 1 92 ? 2.179 8.520 -4.846 1.00 73.88 92 LEU A O 1
ATOM 710 N N . PRO A 1 93 ? 1.157 6.545 -5.148 1.00 71.94 93 PRO A N 1
ATOM 711 C CA . PRO A 1 93 ? 2.244 6.047 -5.973 1.00 71.94 93 PRO A CA 1
ATOM 712 C C . PRO A 1 93 ? 2.240 6.643 -7.384 1.00 71.94 93 PRO A C 1
ATOM 714 O O . PRO A 1 93 ? 3.318 6.790 -7.951 1.00 71.94 93 PRO A O 1
ATOM 717 N N . TYR A 1 94 ? 1.084 7.031 -7.940 1.00 73.00 94 TYR A N 1
ATOM 718 C CA . TYR A 1 94 ? 1.042 7.702 -9.243 1.00 73.00 94 TYR A CA 1
ATOM 719 C C . TYR A 1 94 ? 1.634 9.108 -9.159 1.00 73.00 94 TYR A C 1
ATOM 721 O O . TYR A 1 94 ? 2.474 9.456 -9.983 1.00 73.00 94 TYR A O 1
ATOM 729 N N . LEU A 1 95 ? 1.288 9.888 -8.124 1.00 72.25 95 LEU A N 1
ATOM 730 C CA . LEU A 1 95 ? 1.954 11.167 -7.869 1.00 72.25 95 LEU A CA 1
ATOM 731 C C . LEU A 1 95 ? 3.444 10.981 -7.637 1.00 72.25 95 LEU A C 1
ATOM 733 O O . LEU A 1 95 ? 4.226 11.761 -8.158 1.00 72.25 95 LEU A O 1
ATOM 737 N N . LEU A 1 96 ? 3.840 9.987 -6.840 1.00 73.06 96 LEU A N 1
ATOM 738 C CA . LEU A 1 96 ? 5.250 9.764 -6.546 1.00 73.06 96 LEU A CA 1
ATOM 739 C C . LEU A 1 96 ? 6.023 9.390 -7.816 1.00 73.06 96 LEU A C 1
ATOM 741 O O . LEU A 1 96 ? 7.111 9.910 -8.033 1.00 73.06 96 LEU A O 1
ATOM 745 N N . ALA A 1 97 ? 5.447 8.548 -8.678 1.00 72.94 97 ALA A N 1
ATOM 746 C CA . ALA A 1 97 ? 6.021 8.222 -9.978 1.00 72.94 97 ALA A CA 1
ATOM 747 C C . ALA A 1 97 ? 6.117 9.459 -10.884 1.00 72.94 97 ALA A C 1
ATOM 749 O O . ALA A 1 97 ? 7.164 9.684 -11.484 1.00 72.94 97 ALA A O 1
ATOM 750 N N . LEU A 1 98 ? 5.069 10.288 -10.937 1.00 72.62 98 LEU A N 1
ATOM 751 C CA . LEU A 1 98 ? 5.074 11.535 -11.705 1.00 72.62 98 LEU A CA 1
ATOM 752 C C . LEU A 1 98 ? 6.078 12.556 -11.161 1.00 72.62 98 LEU A C 1
ATOM 754 O O . LEU A 1 98 ? 6.745 13.210 -11.949 1.00 72.62 98 LEU A O 1
ATOM 758 N N . LEU A 1 99 ? 6.214 12.685 -9.840 1.00 72.69 99 LEU A N 1
ATOM 759 C CA . LEU A 1 99 ? 7.189 13.571 -9.198 1.00 72.69 99 LEU A CA 1
ATOM 760 C C . LEU A 1 99 ? 8.619 13.120 -9.503 1.00 72.69 99 LEU A C 1
ATOM 762 O O . LEU A 1 99 ? 9.444 13.939 -9.894 1.00 72.69 99 LEU A O 1
ATOM 766 N N . LEU A 1 100 ? 8.887 11.814 -9.404 1.00 70.81 100 LEU A N 1
ATOM 767 C CA . LEU A 1 100 ? 10.183 11.242 -9.772 1.00 70.81 100 LEU A CA 1
ATOM 768 C C . LEU A 1 100 ? 10.490 11.442 -11.262 1.00 70.81 100 LEU A C 1
ATOM 770 O O . LEU A 1 100 ? 11.635 11.689 -11.615 1.00 70.81 100 LEU A O 1
ATOM 774 N N . GLN A 1 101 ? 9.486 11.375 -12.141 1.00 71.75 101 GLN A N 1
ATOM 775 C CA . GLN A 1 101 ? 9.659 11.678 -13.566 1.00 71.75 101 GLN A CA 1
ATOM 776 C C . GLN A 1 101 ? 9.838 13.180 -13.833 1.00 71.75 101 GLN A C 1
ATOM 778 O O . GLN A 1 101 ? 10.604 13.549 -14.719 1.00 71.75 101 GLN A O 1
ATOM 783 N N . ALA A 1 102 ? 9.158 14.044 -13.076 1.00 68.56 102 ALA A N 1
ATOM 784 C CA . ALA A 1 102 ? 9.206 15.494 -13.241 1.00 68.56 102 ALA A CA 1
ATOM 785 C C . ALA A 1 102 ? 10.567 16.089 -12.846 1.00 68.56 102 ALA A C 1
ATOM 787 O O . ALA A 1 102 ? 11.039 16.981 -13.548 1.00 68.56 102 ALA A O 1
ATOM 788 N N . ASP A 1 103 ? 11.230 15.561 -11.809 1.00 61.81 103 ASP A N 1
ATOM 789 C CA . ASP A 1 103 ? 12.609 15.949 -11.457 1.00 61.81 103 ASP A CA 1
ATOM 790 C C . ASP A 1 103 ? 13.616 15.587 -12.568 1.00 61.81 103 ASP A C 1
ATOM 792 O O . ASP A 1 103 ? 14.586 16.311 -12.785 1.00 61.81 103 ASP A O 1
ATOM 796 N N . LEU A 1 104 ? 13.365 14.517 -13.337 1.00 54.44 104 LEU A N 1
ATOM 797 C CA . LEU A 1 104 ? 14.149 14.185 -14.538 1.00 54.44 104 LEU A CA 1
ATOM 798 C C . LEU A 1 104 ? 13.761 15.019 -15.775 1.00 54.44 104 LEU A C 1
ATOM 800 O O . LEU A 1 104 ? 14.564 15.149 -16.697 1.00 54.44 104 LEU A O 1
ATOM 804 N N . ALA A 1 105 ? 12.549 15.578 -15.812 1.00 52.47 105 ALA A N 1
ATOM 805 C CA . ALA A 1 105 ? 11.980 16.283 -16.965 1.00 52.47 105 ALA A CA 1
ATOM 806 C C . ALA A 1 105 ? 11.945 17.817 -16.809 1.00 52.47 105 ALA A C 1
ATOM 808 O O . ALA A 1 105 ? 11.278 18.499 -17.593 1.00 52.47 105 ALA A O 1
ATOM 809 N N . ALA A 1 106 ? 12.658 18.371 -15.822 1.00 52.91 106 ALA A N 1
ATOM 810 C CA . ALA A 1 106 ? 12.660 19.782 -15.419 1.00 52.91 106 ALA A CA 1
ATOM 811 C C . ALA A 1 106 ? 13.216 20.794 -16.459 1.00 52.91 106 ALA A C 1
ATOM 813 O O . ALA A 1 106 ? 13.745 21.838 -16.087 1.00 52.91 106 ALA A O 1
ATOM 814 N N . ALA A 1 107 ? 13.064 20.543 -17.763 1.00 52.31 107 ALA A N 1
ATOM 815 C CA . ALA A 1 107 ? 13.517 21.428 -18.836 1.00 52.31 107 ALA A CA 1
ATOM 816 C C . ALA A 1 107 ? 12.404 22.031 -19.723 1.00 52.31 107 ALA A C 1
ATOM 818 O O . ALA A 1 107 ? 12.749 22.796 -20.617 1.00 52.31 107 ALA A O 1
ATOM 819 N N . GLY A 1 108 ? 11.099 21.747 -19.533 1.00 53.31 108 GLY A N 1
ATOM 820 C CA . GLY A 1 108 ? 10.122 22.177 -20.562 1.00 53.31 108 GLY A CA 1
ATOM 821 C C . GLY A 1 108 ? 8.696 22.601 -20.197 1.00 53.31 108 GLY A C 1
ATOM 822 O O . GLY A 1 108 ? 8.148 23.438 -20.906 1.00 53.31 108 GLY A O 1
ATOM 823 N N . SER A 1 109 ? 8.034 22.070 -19.162 1.00 56.81 109 SER A N 1
ATOM 824 C CA . SER A 1 109 ? 6.576 22.291 -19.033 1.00 56.81 109 SER A CA 1
ATOM 825 C C . SER A 1 109 ? 6.056 22.122 -17.600 1.00 56.81 109 SER A C 1
ATOM 827 O O . SER A 1 109 ? 5.630 21.044 -17.194 1.00 56.81 109 SER A O 1
ATOM 829 N N . LEU A 1 110 ? 6.043 23.217 -16.837 1.00 61.84 110 LEU A N 1
ATOM 830 C CA . LEU A 1 110 ? 5.609 23.265 -15.430 1.00 61.84 110 LEU A CA 1
ATOM 831 C C . LEU A 1 110 ? 4.084 23.415 -15.228 1.00 61.84 110 LEU A C 1
ATOM 833 O O . LEU A 1 110 ? 3.615 23.354 -14.095 1.00 61.84 110 LEU A O 1
ATOM 837 N N . GLN A 1 111 ? 3.287 23.616 -16.284 1.00 71.56 111 GLN A N 1
ATOM 838 C CA . GLN A 1 111 ? 1.876 24.013 -16.131 1.00 71.56 111 GLN A CA 1
ATOM 839 C C . GLN A 1 111 ? 0.921 22.871 -15.735 1.00 71.56 111 GLN A C 1
ATOM 841 O O . GLN A 1 111 ? -0.093 23.128 -15.090 1.00 71.56 111 GLN A O 1
ATOM 846 N N . SER A 1 112 ? 1.224 21.613 -16.066 1.00 69.56 112 SER A N 1
ATOM 847 C CA . SER A 1 112 ? 0.337 20.469 -15.777 1.00 69.56 112 SER A CA 1
ATOM 848 C C . SER A 1 112 ? 0.505 19.891 -14.365 1.00 69.56 112 SER A C 1
ATOM 850 O O . SER A 1 112 ? -0.442 19.337 -13.802 1.00 69.56 112 SER A O 1
ATOM 852 N N . VAL A 1 113 ? 1.683 20.060 -13.759 1.00 73.88 113 VAL A N 1
ATOM 853 C CA . VAL A 1 113 ? 2.027 19.558 -12.418 1.00 73.88 113 VAL A CA 1
ATOM 854 C C . VAL A 1 113 ? 1.082 20.057 -11.310 1.00 73.88 113 VAL A C 1
ATOM 856 O O . VAL A 1 113 ? 0.593 19.220 -10.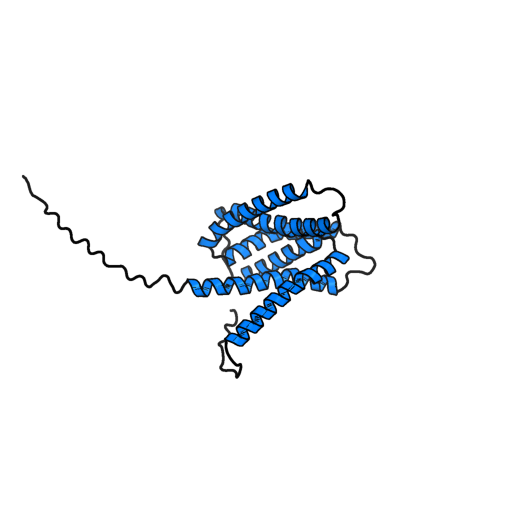545 1.00 73.88 113 VAL A O 1
ATOM 859 N N . PRO A 1 114 ? 0.755 21.363 -11.193 1.00 80.12 114 PRO A N 1
ATOM 860 C CA . PRO A 1 114 ? -0.116 21.841 -10.117 1.00 80.12 114 PRO A CA 1
ATOM 861 C C . PRO A 1 114 ? -1.554 21.318 -10.232 1.00 80.12 114 PRO A C 1
ATOM 863 O O . PRO A 1 114 ? -2.185 21.057 -9.209 1.00 80.12 114 PRO A O 1
ATOM 866 N N . LEU A 1 115 ? -2.067 21.109 -11.452 1.00 82.75 115 LEU A N 1
ATOM 867 C CA . LEU A 1 115 ? -3.404 20.547 -11.665 1.00 82.75 115 LEU A CA 1
ATOM 868 C C . LEU A 1 115 ? -3.471 19.093 -11.172 1.00 82.75 115 LEU A C 1
ATOM 870 O O . LEU A 1 115 ? -4.369 18.733 -10.412 1.00 82.75 115 LEU A O 1
ATOM 874 N N . LEU A 1 116 ? -2.487 18.273 -11.554 1.00 79.06 116 LEU A N 1
ATOM 875 C CA . LEU A 1 116 ? -2.358 16.885 -11.097 1.00 79.06 116 LEU A CA 1
ATOM 876 C C . LEU A 1 116 ? -2.208 16.804 -9.574 1.00 79.06 116 LEU A C 1
ATOM 878 O O . LEU A 1 116 ? -2.867 15.984 -8.934 1.00 79.06 116 LEU A O 1
ATOM 882 N N . ALA A 1 117 ? -1.403 17.691 -8.985 1.00 78.12 117 ALA A N 1
ATOM 883 C CA . ALA A 1 117 ? -1.252 17.787 -7.537 1.00 78.12 117 ALA A CA 1
ATOM 884 C C . ALA A 1 117 ? -2.574 18.161 -6.843 1.00 78.12 117 ALA A C 1
ATOM 886 O O . ALA A 1 117 ? -2.929 17.550 -5.835 1.00 78.12 117 ALA A O 1
ATOM 887 N N . ALA A 1 118 ? -3.344 19.105 -7.390 1.00 83.44 118 ALA A N 1
ATOM 888 C CA . ALA A 1 118 ? -4.642 19.491 -6.834 1.00 83.44 118 ALA A CA 1
ATOM 889 C C . ALA A 1 118 ? -5.671 18.345 -6.900 1.00 83.44 118 ALA A C 1
ATOM 891 O O . ALA A 1 118 ? -6.342 18.050 -5.904 1.00 83.44 118 ALA A O 1
ATOM 892 N N . VAL A 1 119 ? -5.764 17.645 -8.037 1.00 84.19 119 VAL A N 1
ATOM 893 C CA . VAL A 1 119 ? -6.631 16.459 -8.189 1.00 84.19 119 VAL A CA 1
ATOM 894 C C . VAL A 1 119 ? -6.227 15.370 -7.197 1.00 84.19 119 VAL A C 1
ATOM 896 O O . VAL A 1 119 ? -7.063 14.789 -6.510 1.00 84.19 119 VAL A O 1
ATOM 899 N N . ALA A 1 120 ? -4.934 15.131 -7.045 1.00 80.06 120 ALA A N 1
ATOM 900 C CA . ALA A 1 120 ? -4.442 14.171 -6.081 1.00 80.06 120 ALA A CA 1
ATOM 901 C C . ALA A 1 120 ? -4.780 14.540 -4.626 1.00 80.06 120 ALA A C 1
ATOM 903 O O . ALA A 1 120 ? -5.266 13.698 -3.864 1.00 80.06 120 ALA A O 1
ATOM 904 N N . VAL A 1 121 ? -4.565 15.795 -4.226 1.00 85.19 121 VAL A N 1
ATOM 905 C CA . VAL A 1 121 ? -4.897 16.265 -2.873 1.00 85.19 121 VAL A CA 1
ATOM 906 C C . VAL A 1 121 ? -6.389 16.101 -2.600 1.00 85.19 121 VAL A C 1
ATOM 908 O O . VAL A 1 121 ? -6.756 15.565 -1.555 1.00 85.19 121 VAL A O 1
ATOM 911 N N . THR A 1 122 ? -7.251 16.489 -3.542 1.00 87.00 122 THR A N 1
ATOM 912 C CA . THR A 1 122 ? -8.707 16.349 -3.377 1.00 87.00 122 THR A CA 1
ATOM 913 C C . THR A 1 122 ? -9.122 14.888 -3.224 1.00 87.00 122 THR A C 1
ATOM 915 O O . THR A 1 122 ? -9.793 14.555 -2.248 1.00 87.00 122 THR A O 1
ATOM 918 N N . VAL A 1 123 ? -8.642 13.988 -4.088 1.00 86.00 123 VAL A N 1
ATOM 919 C CA . VAL A 1 123 ? -8.933 12.547 -3.987 1.00 86.00 123 VAL A CA 1
ATOM 920 C C . VAL A 1 123 ? -8.417 11.960 -2.665 1.00 86.00 123 VAL A C 1
ATOM 922 O O . VAL A 1 123 ? -9.125 11.187 -2.013 1.00 86.00 123 VAL A O 1
ATOM 925 N N . THR A 1 124 ? -7.225 12.366 -2.218 1.00 82.88 124 THR A N 1
ATOM 926 C CA . THR A 1 124 ? -6.646 11.923 -0.937 1.00 82.88 124 THR A CA 1
ATOM 927 C C . THR A 1 124 ? -7.483 12.388 0.250 1.00 82.88 124 THR A C 1
ATOM 929 O O . THR A 1 124 ? -7.740 11.607 1.167 1.00 82.88 124 THR A O 1
ATOM 932 N N . LEU A 1 125 ? -7.938 13.643 0.242 1.00 87.38 125 LEU A N 1
ATOM 933 C CA . LEU A 1 125 ? -8.776 14.201 1.302 1.00 87.38 125 LEU A CA 1
ATOM 934 C C . LEU A 1 125 ? -10.141 13.514 1.351 1.00 87.38 125 LEU A C 1
ATOM 936 O O . LEU A 1 125 ? -10.586 13.129 2.432 1.00 87.38 125 LEU A O 1
ATOM 940 N N . THR A 1 126 ? -10.783 13.287 0.204 1.00 87.94 126 THR A N 1
ATOM 941 C CA . THR A 1 126 ? -12.062 12.564 0.138 1.00 87.94 126 THR A CA 1
ATOM 942 C C . THR A 1 126 ? -11.923 11.137 0.663 1.00 87.94 126 THR A C 1
ATOM 944 O O . THR A 1 126 ? -12.764 10.674 1.445 1.00 87.94 126 THR A O 1
ATOM 947 N N . GLY A 1 127 ? -10.831 10.459 0.303 1.00 85.94 127 GLY A N 1
ATOM 948 C CA . GLY A 1 127 ? -10.473 9.163 0.862 1.00 85.94 127 GLY A CA 1
ATOM 949 C C . GLY A 1 127 ? -10.306 9.218 2.378 1.00 85.94 127 GLY A C 1
ATOM 950 O O . GLY A 1 127 ? -10.970 8.474 3.101 1.00 85.94 127 GLY A O 1
ATOM 951 N N . ALA A 1 128 ? -9.474 10.132 2.878 1.00 84.44 128 ALA A N 1
ATOM 952 C CA . ALA A 1 128 ? -9.198 10.283 4.305 1.00 84.44 128 ALA A CA 1
ATOM 953 C C . ALA A 1 128 ? -10.465 10.587 5.124 1.00 84.44 128 ALA A C 1
ATOM 955 O O . ALA A 1 128 ? -10.680 9.973 6.173 1.00 84.44 128 ALA A O 1
ATOM 956 N N . CYS A 1 129 ? -11.333 11.472 4.630 1.00 87.94 129 CYS A N 1
ATOM 957 C CA . CYS A 1 129 ? -12.618 11.791 5.253 1.00 87.94 129 CYS A CA 1
ATOM 958 C C . CYS A 1 129 ? -13.542 10.566 5.315 1.00 87.94 129 CYS A C 1
ATOM 960 O O . CYS A 1 129 ? -14.131 10.289 6.362 1.00 87.94 129 CYS A O 1
ATOM 962 N N . SER A 1 130 ? -13.618 9.793 4.229 1.00 88.19 130 SER A N 1
ATOM 963 C CA . SER A 1 130 ? -14.409 8.555 4.173 1.00 88.19 130 SER A CA 1
ATOM 964 C C . SER A 1 130 ? -13.865 7.496 5.139 1.00 88.19 130 SER A C 1
ATOM 966 O O . SER A 1 130 ? -14.624 6.870 5.884 1.00 88.19 130 SER A O 1
ATOM 968 N N . GLY A 1 131 ? -12.539 7.347 5.198 1.00 84.19 131 GLY A N 1
ATOM 969 C CA . GLY A 1 131 ? -11.858 6.448 6.127 1.00 84.19 131 GLY A CA 1
ATOM 970 C C . GLY A 1 131 ? -12.090 6.828 7.591 1.00 84.19 131 GLY A C 1
ATOM 971 O O . GLY A 1 131 ? -12.344 5.953 8.418 1.00 84.19 131 GLY A O 1
ATOM 972 N N . ALA A 1 132 ? -12.089 8.122 7.923 1.00 86.69 132 ALA A N 1
ATOM 973 C CA . ALA A 1 132 ? -12.283 8.607 9.292 1.00 86.69 132 ALA A CA 1
ATOM 974 C C . ALA A 1 132 ? -13.624 8.172 9.913 1.00 86.69 132 ALA A C 1
ATOM 976 O O . ALA A 1 132 ? -13.686 7.921 11.121 1.00 86.69 132 ALA A O 1
ATOM 977 N N . LEU A 1 133 ? -14.683 8.038 9.106 1.00 87.00 133 LEU A N 1
ATOM 978 C CA . LEU A 1 133 ? -15.984 7.540 9.566 1.00 87.00 133 LEU A CA 1
ATOM 979 C C . LEU A 1 133 ? -15.932 6.047 9.926 1.00 87.00 133 LEU A C 1
ATOM 981 O O . LEU A 1 133 ? -16.428 5.650 10.981 1.00 87.00 133 LEU A O 1
ATOM 985 N N . ILE A 1 134 ? -15.283 5.235 9.089 1.00 87.50 134 ILE A N 1
ATOM 986 C CA . ILE A 1 134 ? -15.161 3.777 9.267 1.00 87.50 134 ILE A CA 1
ATOM 987 C C . ILE A 1 134 ? -14.272 3.459 10.477 1.00 87.50 134 ILE A C 1
ATOM 989 O O . ILE A 1 134 ? -14.602 2.605 11.306 1.00 87.50 134 ILE A O 1
ATOM 993 N N . ILE A 1 135 ? -13.187 4.222 10.630 1.00 88.81 135 ILE A N 1
ATOM 994 C CA . ILE A 1 135 ? -12.225 4.115 11.730 1.00 88.81 135 ILE A CA 1
ATOM 995 C C . ILE A 1 135 ? -12.906 4.193 13.102 1.00 88.81 135 ILE A C 1
ATOM 997 O O . ILE A 1 135 ? -12.493 3.493 14.029 1.00 88.81 135 ILE A O 1
ATOM 1001 N N . ARG A 1 136 ? -13.944 5.028 13.248 1.00 87.75 136 ARG A N 1
ATOM 1002 C CA . ARG A 1 136 ? -14.666 5.189 14.520 1.00 87.75 136 ARG A CA 1
ATOM 1003 C C . ARG A 1 136 ? -15.448 3.941 14.929 1.00 87.75 136 ARG A C 1
ATOM 1005 O O . ARG A 1 136 ? -15.657 3.750 16.121 1.00 87.75 136 ARG A O 1
ATOM 1012 N N . GLN A 1 137 ? -15.875 3.121 13.969 1.00 88.19 137 GLN A N 1
ATOM 1013 C CA . GLN A 1 137 ? -16.722 1.953 14.225 1.00 88.19 137 GLN A CA 1
ATOM 1014 C C . GLN A 1 137 ? -15.911 0.659 14.350 1.00 88.19 137 GLN A C 1
ATOM 1016 O O . GLN A 1 137 ? -16.126 -0.113 15.278 1.00 88.19 137 GLN A O 1
ATOM 1021 N N . TYR A 1 138 ? -14.969 0.433 13.431 1.00 87.19 138 TYR A N 1
ATOM 1022 C CA . TYR A 1 138 ? -14.230 -0.834 13.316 1.00 87.19 138 TYR A CA 1
ATOM 1023 C C . TYR A 1 138 ? -12.792 -0.744 13.853 1.00 87.19 138 TYR A C 1
ATOM 1025 O O . TYR A 1 138 ? -12.070 -1.735 13.934 1.00 87.19 138 TYR A O 1
ATOM 1033 N N . GLY A 1 139 ? -12.353 0.457 14.235 1.00 88.19 139 GLY A N 1
ATOM 1034 C CA . GLY A 1 139 ? -10.964 0.735 14.570 1.00 88.19 139 GLY A CA 1
ATOM 1035 C C . GLY A 1 139 ? -10.106 0.948 13.323 1.00 88.19 139 GLY A C 1
ATOM 1036 O O . GLY A 1 139 ? -10.430 0.513 12.213 1.00 88.19 139 GLY A O 1
ATOM 1037 N N . ILE A 1 140 ? -8.974 1.634 13.511 1.00 84.94 140 ILE A N 1
ATOM 1038 C CA . ILE A 1 140 ? -8.091 2.008 12.397 1.00 84.94 140 ILE A CA 1
ATOM 1039 C C . ILE A 1 140 ? -7.620 0.784 11.620 1.00 84.94 140 ILE A C 1
ATOM 1041 O O . ILE A 1 140 ? -7.610 0.770 10.392 1.00 84.94 140 ILE A O 1
ATOM 1045 N N . TRP A 1 141 ? -7.292 -0.275 12.347 1.00 84.38 141 TRP A N 1
ATOM 1046 C CA . TRP A 1 141 ? -6.689 -1.451 11.757 1.00 84.38 141 TRP A CA 1
ATOM 1047 C C . TRP A 1 141 ? -7.603 -2.262 10.865 1.00 84.38 141 TRP A C 1
ATOM 1049 O O . TRP A 1 141 ? -7.261 -2.556 9.721 1.00 84.38 141 TRP A O 1
ATOM 1059 N N . GLN A 1 142 ? -8.770 -2.619 11.385 1.00 90.12 142 GLN A N 1
ATOM 1060 C CA . GLN A 1 142 ? -9.729 -3.391 10.617 1.00 90.12 142 GLN A CA 1
ATOM 1061 C C . GLN A 1 142 ? -10.111 -2.638 9.337 1.00 90.12 142 GLN A C 1
ATOM 1063 O O . GLN A 1 142 ? -10.156 -3.244 8.271 1.00 90.12 142 GLN A O 1
ATOM 1068 N N . SER A 1 143 ? -10.257 -1.312 9.427 1.00 89.38 143 SER A N 1
ATOM 1069 C CA . SER A 1 143 ? -10.558 -0.440 8.287 1.00 89.38 143 SER A CA 1
ATOM 1070 C C . SER A 1 143 ? -9.469 -0.485 7.207 1.00 89.38 143 SER A C 1
ATOM 1072 O O . SER A 1 143 ? -9.782 -0.677 6.035 1.00 89.38 143 SER A O 1
ATOM 1074 N N . ILE A 1 144 ? -8.189 -0.361 7.586 1.00 87.69 144 ILE A N 1
ATOM 1075 C CA . ILE A 1 144 ? -7.063 -0.407 6.634 1.00 87.69 144 ILE A CA 1
ATOM 1076 C C . ILE A 1 144 ? -6.967 -1.782 5.962 1.00 87.69 144 ILE A C 1
ATOM 1078 O O . ILE A 1 144 ? -6.856 -1.859 4.742 1.00 87.69 144 ILE A O 1
ATOM 1082 N N . ASN A 1 145 ? -7.049 -2.871 6.729 1.00 90.06 145 ASN A N 1
ATOM 1083 C CA . ASN A 1 145 ? -6.976 -4.221 6.162 1.00 90.06 145 ASN A CA 1
ATOM 1084 C C . ASN A 1 145 ? -8.147 -4.521 5.222 1.00 90.06 145 ASN A C 1
ATOM 1086 O O . ASN A 1 145 ? -7.948 -5.140 4.182 1.00 90.06 145 ASN A O 1
ATOM 1090 N N . GLN A 1 146 ? -9.359 -4.076 5.558 1.00 91.88 146 GLN A N 1
ATOM 1091 C CA . GLN A 1 146 ? -10.515 -4.240 4.676 1.00 91.88 146 GLN A CA 1
ATOM 1092 C C . GLN A 1 146 ? -10.365 -3.419 3.392 1.00 91.88 146 GLN A C 1
ATOM 1094 O O . GLN A 1 146 ? -10.665 -3.927 2.316 1.00 91.88 146 GLN A O 1
ATOM 1099 N N . ALA A 1 147 ? -9.838 -2.195 3.480 1.00 90.56 147 ALA A N 1
ATOM 1100 C CA . ALA A 1 147 ? -9.547 -1.376 2.306 1.00 90.56 147 ALA A CA 1
ATOM 1101 C C . ALA A 1 147 ? -8.514 -2.043 1.382 1.00 90.56 147 ALA A C 1
ATOM 1103 O O . ALA A 1 147 ? -8.723 -2.094 0.170 1.00 90.56 147 ALA A O 1
ATOM 1104 N N . LEU A 1 148 ? -7.447 -2.611 1.954 1.00 89.94 148 LEU A N 1
ATOM 1105 C CA . LEU A 1 148 ? -6.412 -3.340 1.215 1.00 89.94 148 LEU A CA 1
ATOM 1106 C C . LEU A 1 148 ? -6.946 -4.612 0.547 1.00 89.94 148 LEU A C 1
ATOM 1108 O O . LEU A 1 148 ? -6.587 -4.931 -0.587 1.00 89.94 148 LEU A O 1
ATOM 1112 N N . LEU A 1 149 ? -7.829 -5.328 1.240 1.00 92.56 149 LEU A N 1
ATOM 1113 C CA . LEU A 1 149 ? -8.472 -6.529 0.716 1.00 92.56 149 LEU A CA 1
ATOM 1114 C C . LEU A 1 149 ? -9.408 -6.194 -0.452 1.00 92.56 149 LEU A C 1
ATOM 1116 O O . LEU A 1 149 ? -9.427 -6.918 -1.441 1.00 92.56 149 LEU A O 1
ATOM 1120 N N . ILE A 1 150 ? -10.121 -5.067 -0.377 1.00 92.31 150 ILE A N 1
ATOM 1121 C CA . ILE A 1 150 ? -10.971 -4.573 -1.469 1.00 92.31 150 ILE A CA 1
ATOM 1122 C C . ILE A 1 150 ? -10.136 -4.101 -2.670 1.00 92.31 150 ILE A C 1
ATOM 1124 O O . ILE A 1 150 ? -10.571 -4.286 -3.804 1.00 92.31 150 ILE A O 1
ATOM 1128 N N . SER A 1 151 ? -8.931 -3.552 -2.465 1.00 90.12 151 SER A N 1
ATOM 1129 C CA . SER A 1 151 ? -8.030 -3.221 -3.586 1.00 90.12 151 SER A CA 1
ATOM 1130 C C . SER A 1 151 ? -7.374 -4.432 -4.234 1.00 90.12 151 SER A C 1
ATOM 1132 O O . SER A 1 151 ? -6.937 -4.313 -5.373 1.00 90.12 151 SER A O 1
ATOM 1134 N N . LEU A 1 152 ? -7.282 -5.576 -3.548 1.00 92.94 152 LEU A N 1
ATOM 1135 C CA . LEU A 1 152 ? -6.577 -6.761 -4.044 1.00 92.94 152 LEU A CA 1
ATOM 1136 C C . LEU A 1 152 ? -6.974 -7.186 -5.474 1.00 92.94 152 LEU A C 1
ATOM 1138 O O . LEU A 1 152 ? -6.068 -7.402 -6.273 1.00 92.94 152 LEU A O 1
ATOM 1142 N N . PRO A 1 153 ? -8.264 -7.291 -5.859 1.00 94.12 153 PRO A N 1
ATOM 1143 C CA . PRO A 1 153 ? -8.621 -7.618 -7.241 1.00 94.12 153 PRO A CA 1
ATOM 1144 C C . PRO A 1 153 ? -8.131 -6.563 -8.239 1.00 94.12 153 PRO A C 1
ATOM 1146 O O . PRO A 1 153 ? -7.644 -6.911 -9.310 1.00 94.12 153 PRO A O 1
ATOM 1149 N N . LEU A 1 154 ? -8.205 -5.279 -7.881 1.00 90.62 154 LEU A N 1
ATOM 1150 C CA . LEU A 1 154 ? -7.764 -4.186 -8.745 1.00 90.62 154 LEU A CA 1
ATOM 1151 C C . LEU A 1 154 ? -6.240 -4.200 -8.929 1.00 90.62 154 LEU A C 1
ATOM 1153 O O . LEU A 1 154 ? -5.751 -4.052 -10.047 1.00 90.62 154 LEU A O 1
ATOM 1157 N N . THR A 1 155 ? -5.483 -4.424 -7.851 1.00 90.81 155 THR A N 1
ATOM 1158 C CA . THR A 1 155 ? -4.019 -4.522 -7.916 1.00 90.81 155 THR A CA 1
ATOM 1159 C C . THR A 1 155 ? -3.572 -5.809 -8.602 1.00 90.81 155 THR A C 1
ATOM 1161 O O . THR A 1 155 ? -2.602 -5.781 -9.351 1.00 90.81 155 THR A O 1
ATOM 1164 N N . ALA A 1 156 ? -4.295 -6.919 -8.447 1.00 93.50 156 ALA A N 1
ATOM 1165 C CA . ALA A 1 156 ? -4.027 -8.151 -9.187 1.00 93.50 156 ALA A CA 1
ATOM 1166 C C . ALA A 1 156 ? -4.228 -7.961 -10.699 1.00 93.50 156 ALA A C 1
ATOM 1168 O O . ALA A 1 156 ? -3.344 -8.317 -11.479 1.00 93.50 156 ALA A O 1
ATOM 1169 N N . LEU A 1 157 ? -5.340 -7.338 -11.109 1.00 93.62 157 LEU A N 1
ATOM 1170 C CA . LEU A 1 157 ? -5.610 -7.018 -12.515 1.00 93.62 157 LEU A CA 1
ATOM 1171 C C . LEU A 1 157 ? -4.577 -6.042 -13.083 1.00 93.62 157 LEU A C 1
ATOM 1173 O O . LEU A 1 157 ? -4.035 -6.284 -14.158 1.00 93.62 157 LEU A O 1
ATOM 1177 N N . GLY A 1 158 ? -4.255 -4.976 -12.346 1.00 90.19 158 GLY A N 1
ATOM 1178 C CA . GLY A 1 158 ? -3.223 -4.023 -12.750 1.00 90.19 158 GLY A CA 1
ATOM 1179 C C . GLY A 1 158 ? -1.842 -4.672 -12.873 1.00 90.19 158 GLY A C 1
ATOM 1180 O O . GLY A 1 158 ? -1.097 -4.350 -13.794 1.00 90.19 158 GLY A O 1
ATOM 1181 N N . CYS A 1 159 ? -1.512 -5.617 -11.987 1.00 90.62 159 CYS A N 1
ATOM 1182 C CA . CYS A 1 159 ? -0.254 -6.358 -12.033 1.00 90.62 159 CYS A CA 1
ATOM 1183 C C . CYS A 1 159 ? -0.206 -7.248 -13.278 1.00 90.62 159 CYS A C 1
ATOM 1185 O O . CYS A 1 159 ? 0.775 -7.210 -14.013 1.00 90.62 159 CYS A O 1
ATOM 1187 N N . GLY A 1 160 ? -1.289 -7.981 -13.565 1.00 91.88 160 GLY A N 1
ATOM 1188 C CA . GLY A 1 160 ? -1.409 -8.792 -14.779 1.00 91.88 160 GLY A CA 1
ATOM 1189 C C . GLY A 1 160 ? -1.312 -7.955 -16.057 1.00 91.88 160 GLY A C 1
ATOM 1190 O O . GLY A 1 160 ? -0.570 -8.309 -16.970 1.00 91.88 160 GLY A O 1
ATOM 1191 N N . TYR A 1 161 ? -1.988 -6.803 -16.093 1.00 94.00 161 TYR A N 1
ATOM 1192 C CA . TYR A 1 161 ? -1.903 -5.860 -17.208 1.00 94.00 161 TYR A CA 1
ATOM 1193 C C . TYR A 1 161 ? -0.477 -5.327 -17.405 1.00 94.00 161 TYR A C 1
ATOM 1195 O O . TYR A 1 161 ? 0.033 -5.321 -18.527 1.00 94.00 161 TYR A O 1
ATOM 1203 N N . ALA A 1 162 ? 0.177 -4.907 -16.318 1.00 90.19 162 ALA A N 1
ATOM 1204 C CA . ALA A 1 162 ? 1.535 -4.376 -16.356 1.00 90.19 162 ALA A CA 1
ATOM 1205 C C . ALA A 1 162 ? 2.560 -5.443 -16.767 1.00 90.19 162 ALA A C 1
ATOM 1207 O O . ALA A 1 162 ? 3.448 -5.142 -17.559 1.00 90.19 162 ALA A O 1
ATOM 1208 N N . LEU A 1 163 ? 2.408 -6.685 -16.294 1.00 90.06 163 LEU A N 1
ATOM 1209 C CA . LEU A 1 163 ? 3.240 -7.818 -16.706 1.00 90.06 163 LEU A CA 1
ATOM 1210 C C . LEU A 1 163 ? 3.084 -8.123 -18.199 1.00 90.06 163 LEU A C 1
ATOM 1212 O O . LEU A 1 163 ? 4.082 -8.374 -18.864 1.00 90.06 163 LEU A O 1
ATOM 1216 N N . GLY A 1 164 ? 1.862 -8.054 -18.736 1.00 92.56 164 GLY A N 1
ATOM 1217 C CA . GLY A 1 164 ? 1.609 -8.277 -20.164 1.00 92.56 164 GLY A CA 1
ATOM 1218 C C . GLY A 1 164 ? 2.219 -7.210 -21.081 1.00 92.56 164 GLY A C 1
ATOM 1219 O O . GLY A 1 164 ? 2.552 -7.508 -22.222 1.00 92.56 164 GLY A O 1
ATOM 1220 N N . HIS A 1 165 ? 2.395 -5.983 -20.582 1.00 90.62 165 HIS A N 1
ATOM 1221 C CA . HIS A 1 165 ? 3.012 -4.876 -21.326 1.00 90.62 165 HIS A CA 1
ATOM 1222 C C . HIS A 1 165 ? 4.510 -4.710 -21.043 1.00 90.62 165 HIS A C 1
ATOM 1224 O O . HIS A 1 165 ? 5.172 -3.880 -21.673 1.00 90.62 165 HIS A O 1
ATOM 1230 N N . GLN A 1 166 ? 5.058 -5.450 -20.079 1.00 86.69 166 GLN A N 1
ATOM 1231 C CA . GLN A 1 166 ? 6.469 -5.364 -19.748 1.00 86.69 166 GLN A CA 1
ATOM 1232 C C . GLN A 1 166 ? 7.276 -6.261 -20.684 1.00 86.69 166 GLN A C 1
ATOM 1234 O O . GLN A 1 166 ? 7.147 -7.481 -20.664 1.00 86.69 166 GLN A O 1
ATOM 1239 N N . HIS A 1 167 ? 8.169 -5.649 -21.461 1.00 85.50 167 HIS A N 1
ATOM 1240 C CA . HIS A 1 167 ? 9.183 -6.392 -22.199 1.00 85.50 167 HIS A CA 1
ATOM 1241 C C . HIS A 1 167 ? 10.158 -7.015 -21.189 1.00 85.50 167 HIS A C 1
ATOM 1243 O O . HIS A 1 167 ? 10.768 -6.272 -20.409 1.00 85.50 167 HIS A O 1
ATOM 1249 N N . PRO A 1 168 ? 10.286 -8.352 -21.140 1.00 82.94 168 PRO A N 1
ATOM 1250 C CA . PRO A 1 168 ? 11.201 -8.989 -20.210 1.00 82.94 168 PRO A CA 1
ATOM 1251 C C . PRO A 1 168 ? 12.646 -8.593 -20.556 1.00 82.94 168 PRO A C 1
ATOM 1253 O O . PRO A 1 168 ? 13.009 -8.585 -21.735 1.00 82.94 168 PRO A O 1
ATOM 1256 N N . PRO A 1 169 ? 13.483 -8.255 -19.559 1.00 83.44 169 PRO A N 1
ATOM 1257 C CA . PRO A 1 169 ? 14.898 -8.002 -19.800 1.00 83.44 169 PRO A CA 1
ATOM 1258 C C . PRO A 1 169 ? 15.572 -9.277 -20.326 1.00 83.44 169 PRO A C 1
ATOM 1260 O O . PRO A 1 169 ? 15.317 -10.365 -19.809 1.00 83.44 169 PRO A O 1
ATOM 1263 N N . ALA A 1 170 ? 16.448 -9.138 -21.327 1.00 84.94 170 ALA A N 1
ATOM 1264 C CA . ALA A 1 170 ? 17.140 -10.264 -21.967 1.00 84.94 170 ALA A CA 1
ATOM 1265 C C . ALA A 1 170 ? 17.943 -11.120 -20.968 1.00 84.94 170 ALA A C 1
ATOM 1267 O O . ALA A 1 170 ? 17.991 -12.340 -21.095 1.00 84.94 170 ALA A O 1
ATOM 1268 N N . ASP A 1 171 ? 18.489 -10.484 -19.929 1.00 87.38 171 ASP A N 1
ATOM 1269 C CA . ASP A 1 171 ? 19.318 -11.126 -18.901 1.00 87.38 171 ASP A CA 1
ATOM 1270 C C . ASP A 1 171 ? 18.502 -11.683 -17.714 1.00 87.38 171 ASP A C 1
ATOM 1272 O O . ASP A 1 171 ? 19.065 -12.147 -16.719 1.00 87.38 171 ASP A O 1
ATOM 1276 N N . GLY A 1 172 ? 17.167 -11.617 -17.783 1.00 87.31 172 GLY A N 1
ATOM 1277 C CA . GLY A 1 172 ? 16.276 -11.961 -16.678 1.00 87.31 172 GLY A CA 1
ATOM 1278 C C . GLY A 1 172 ? 16.260 -10.923 -15.546 1.00 87.31 172 GLY A C 1
ATOM 1279 O O . GLY A 1 172 ? 16.966 -9.911 -15.552 1.00 87.31 172 GLY A O 1
ATOM 1280 N N . TYR A 1 173 ? 15.398 -11.145 -14.552 1.00 86.69 173 TYR A N 1
ATOM 1281 C CA . TYR A 1 173 ? 15.273 -10.240 -13.407 1.00 86.69 173 TYR A CA 1
ATOM 1282 C C . TYR A 1 173 ? 16.386 -10.485 -12.392 1.00 86.69 173 TYR A C 1
ATOM 1284 O O . TYR A 1 173 ? 16.542 -11.597 -11.880 1.00 86.69 173 TYR A O 1
ATOM 1292 N N . ARG A 1 174 ? 17.131 -9.433 -12.032 1.00 90.44 174 ARG A N 1
ATOM 1293 C CA . ARG A 1 174 ? 18.158 -9.549 -10.989 1.00 90.44 174 ARG A CA 1
ATOM 1294 C C . ARG A 1 174 ? 17.481 -9.856 -9.645 1.00 90.44 174 ARG A C 1
ATOM 1296 O O . ARG A 1 174 ? 16.496 -9.199 -9.297 1.00 90.44 174 ARG A O 1
ATOM 1303 N N . PRO A 1 175 ? 18.024 -10.769 -8.820 1.00 88.94 175 PRO A N 1
ATOM 1304 C CA . PRO A 1 175 ? 17.416 -11.131 -7.536 1.00 88.94 175 PRO A CA 1
ATOM 1305 C C . PRO A 1 175 ? 17.270 -9.928 -6.591 1.00 88.94 175 PRO A C 1
ATOM 1307 O O . PRO A 1 175 ? 16.314 -9.859 -5.822 1.00 88.94 175 PRO A O 1
ATOM 1310 N N . GLY A 1 176 ? 18.161 -8.933 -6.697 1.00 88.06 176 GLY A N 1
ATOM 1311 C CA . GLY A 1 176 ? 18.068 -7.684 -5.936 1.00 88.06 176 GLY A CA 1
ATOM 1312 C C . GLY A 1 176 ? 16.797 -6.874 -6.219 1.00 88.06 176 GLY A C 1
ATOM 1313 O O . GLY A 1 176 ? 16.264 -6.251 -5.306 1.00 88.06 176 GLY A O 1
ATOM 1314 N N . VAL A 1 177 ? 16.262 -6.931 -7.443 1.00 85.81 177 VAL A N 1
ATOM 1315 C CA . VAL A 1 177 ? 15.017 -6.242 -7.821 1.00 85.81 177 VAL A CA 1
ATOM 1316 C C . VAL A 1 177 ? 13.801 -6.928 -7.201 1.00 85.81 177 VAL A C 1
ATOM 1318 O O . VAL A 1 177 ? 12.924 -6.260 -6.656 1.00 85.81 177 VAL A O 1
ATOM 1321 N N . ILE A 1 178 ? 13.779 -8.263 -7.210 1.00 86.69 178 ILE A N 1
ATOM 1322 C CA . ILE A 1 178 ? 12.722 -9.055 -6.561 1.00 86.69 178 ILE A CA 1
ATOM 1323 C C . ILE A 1 178 ? 12.737 -8.808 -5.047 1.00 86.69 178 ILE A C 1
ATOM 1325 O O . ILE A 1 178 ? 11.687 -8.619 -4.430 1.00 86.69 178 ILE A O 1
ATOM 1329 N N . LEU A 1 179 ? 13.930 -8.745 -4.447 1.00 87.44 179 LEU A N 1
ATOM 1330 C CA . LEU A 1 179 ? 14.085 -8.452 -3.025 1.00 87.44 179 LEU A CA 1
ATOM 1331 C C . LEU A 1 179 ? 13.627 -7.025 -2.684 1.00 87.44 179 LEU A C 1
ATOM 1333 O O . LEU A 1 179 ? 12.950 -6.835 -1.677 1.00 87.44 179 LEU A O 1
ATOM 1337 N N . ALA A 1 180 ? 13.944 -6.037 -3.527 1.00 86.06 180 ALA A N 1
ATOM 1338 C CA . ALA A 1 180 ? 13.494 -4.655 -3.360 1.00 86.06 180 ALA A CA 1
ATOM 1339 C C . ALA A 1 180 ? 11.963 -4.534 -3.438 1.00 86.06 180 ALA A C 1
ATOM 1341 O O . ALA A 1 180 ? 11.355 -3.853 -2.613 1.00 86.06 180 ALA A O 1
ATOM 1342 N N . LEU A 1 181 ? 11.330 -5.252 -4.369 1.00 83.69 181 LEU A N 1
ATOM 1343 C CA . LEU A 1 181 ? 9.873 -5.364 -4.482 1.00 83.69 181 LEU A CA 1
ATOM 1344 C C . LEU A 1 181 ? 9.236 -5.952 -3.219 1.00 83.69 181 LEU A C 1
ATOM 1346 O O . LEU A 1 181 ? 8.332 -5.353 -2.629 1.00 83.69 181 LEU A O 1
ATOM 1350 N N . ALA A 1 182 ? 9.738 -7.110 -2.784 1.00 85.19 182 ALA A N 1
ATOM 1351 C CA . ALA A 1 182 ? 9.257 -7.788 -1.586 1.00 85.19 182 ALA A CA 1
ATOM 1352 C C . ALA A 1 182 ? 9.441 -6.914 -0.337 1.00 85.19 182 ALA A C 1
ATOM 1354 O O . ALA A 1 182 ? 8.533 -6.814 0.495 1.00 85.19 182 ALA A O 1
ATOM 1355 N N . TYR A 1 183 ? 10.588 -6.241 -0.227 1.00 84.75 183 TYR A N 1
ATOM 1356 C CA . TYR A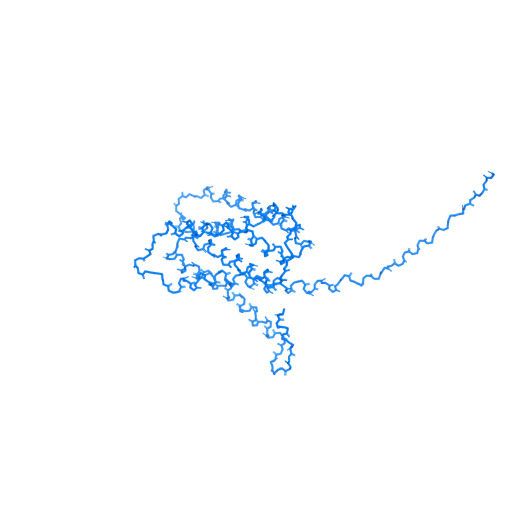 1 183 ? 10.887 -5.295 0.841 1.00 84.75 183 TYR A CA 1
ATOM 1357 C C . TYR A 1 183 ? 9.879 -4.146 0.859 1.00 84.75 183 TYR A C 1
ATOM 1359 O O . TYR A 1 183 ? 9.286 -3.871 1.903 1.00 84.75 183 TYR A O 1
ATOM 1367 N N . ASN A 1 184 ? 9.654 -3.505 -0.290 1.00 80.06 184 ASN A N 1
ATOM 1368 C CA . ASN A 1 184 ? 8.818 -2.313 -0.375 1.00 80.06 184 ASN A CA 1
ATOM 1369 C C . ASN A 1 184 ? 7.355 -2.620 -0.019 1.00 80.06 184 ASN A C 1
ATOM 1371 O O . ASN A 1 184 ? 6.749 -1.892 0.764 1.00 80.06 184 ASN A O 1
ATOM 1375 N N . GLY A 1 185 ? 6.815 -3.748 -0.498 1.00 76.25 185 GLY A N 1
ATOM 1376 C CA . GLY A 1 185 ? 5.474 -4.195 -0.112 1.00 76.25 185 GLY A CA 1
ATOM 1377 C C . GLY A 1 185 ? 5.379 -4.544 1.377 1.00 76.25 185 GLY A C 1
ATOM 1378 O O . GLY A 1 185 ? 4.530 -4.026 2.099 1.00 76.25 185 GLY A O 1
ATOM 1379 N N . THR A 1 186 ? 6.288 -5.385 1.872 1.00 78.44 186 THR A N 1
ATOM 1380 C CA . THR A 1 186 ? 6.141 -5.991 3.206 1.00 78.44 186 THR A CA 1
ATOM 1381 C C . THR A 1 186 ? 6.511 -5.033 4.338 1.00 78.44 186 THR A C 1
ATOM 1383 O O . THR A 1 186 ? 5.801 -4.933 5.343 1.00 78.44 186 THR A O 1
ATOM 1386 N N . ILE A 1 187 ? 7.632 -4.321 4.210 1.00 76.12 187 ILE A N 1
ATOM 1387 C CA . ILE A 1 187 ? 8.196 -3.536 5.314 1.00 76.12 187 ILE A CA 1
ATOM 1388 C C . ILE A 1 187 ? 7.444 -2.224 5.509 1.00 76.12 187 ILE A C 1
ATOM 1390 O O . ILE A 1 187 ? 7.179 -1.858 6.658 1.00 76.12 187 ILE A O 1
ATOM 1394 N N . ALA A 1 188 ? 7.033 -1.553 4.429 1.00 66.19 188 ALA A N 1
ATOM 1395 C CA . ALA A 1 188 ? 6.262 -0.317 4.530 1.00 66.19 188 ALA A CA 1
ATOM 1396 C C . ALA A 1 188 ? 4.951 -0.553 5.297 1.00 66.19 188 ALA A C 1
ATOM 1398 O O . ALA A 1 188 ? 4.654 0.149 6.268 1.00 66.19 188 ALA A O 1
ATOM 1399 N N . GLN A 1 189 ? 4.215 -1.614 4.959 1.00 70.62 189 GLN A N 1
ATOM 1400 C CA . GLN A 1 189 ? 2.995 -1.959 5.685 1.00 70.62 189 GLN A CA 1
ATOM 1401 C C . GLN A 1 189 ? 3.243 -2.437 7.108 1.00 70.62 189 GLN A C 1
ATOM 1403 O O . GLN A 1 189 ? 2.482 -2.081 8.010 1.00 70.62 189 GLN A O 1
ATOM 1408 N N . TRP A 1 190 ? 4.287 -3.234 7.346 1.00 71.62 190 TRP A N 1
ATOM 1409 C CA . TRP A 1 190 ? 4.556 -3.750 8.687 1.00 71.62 190 TRP A CA 1
ATOM 1410 C C . TRP A 1 190 ? 5.056 -2.659 9.652 1.00 71.62 190 TRP A C 1
ATOM 1412 O O . TRP A 1 190 ? 4.776 -2.689 10.856 1.00 71.62 190 TRP A O 1
ATOM 1422 N N . LEU A 1 191 ? 5.752 -1.638 9.152 1.00 68.50 191 LEU A N 1
ATOM 1423 C CA . LEU A 1 191 ? 6.157 -0.487 9.962 1.00 68.50 191 LEU A CA 1
ATOM 1424 C C . LEU A 1 191 ? 4.984 0.412 10.305 1.00 68.50 191 LEU A C 1
ATOM 1426 O O . LEU A 1 191 ? 4.789 0.712 11.489 1.00 68.50 191 LEU A O 1
ATOM 1430 N N . VAL A 1 192 ? 4.161 0.758 9.308 1.00 65.44 192 VAL A N 1
ATOM 1431 C CA . VAL A 1 192 ? 2.862 1.404 9.544 1.00 65.44 192 VAL A CA 1
ATOM 1432 C C . VAL A 1 192 ? 2.098 0.590 10.585 1.00 65.44 192 VAL A C 1
ATOM 1434 O O . VAL A 1 192 ? 1.539 1.163 11.528 1.00 65.44 192 VAL A O 1
ATOM 1437 N N . PHE A 1 193 ? 2.209 -0.747 10.520 1.00 69.44 193 PHE A N 1
ATOM 1438 C CA . PHE A 1 193 ? 1.519 -1.602 11.456 1.00 69.44 193 PHE A CA 1
ATOM 1439 C C . PHE A 1 193 ? 1.899 -1.390 12.913 1.00 69.44 193 PHE A C 1
ATOM 1441 O O . PHE A 1 193 ? 1.052 -1.159 13.789 1.00 69.44 193 PHE A O 1
ATOM 1448 N N . ARG A 1 194 ? 3.199 -1.472 13.181 1.00 69.12 194 ARG A N 1
ATOM 1449 C CA . ARG A 1 194 ? 3.742 -1.400 14.539 1.00 69.12 194 ARG A CA 1
ATOM 1450 C C . ARG A 1 194 ? 3.650 0.010 15.112 1.00 69.12 194 ARG A C 1
ATOM 1452 O O . ARG A 1 194 ? 3.520 0.147 16.332 1.00 69.12 194 ARG A O 1
ATOM 1459 N N . LEU A 1 195 ? 3.739 1.031 14.261 1.00 66.44 195 LEU A N 1
ATOM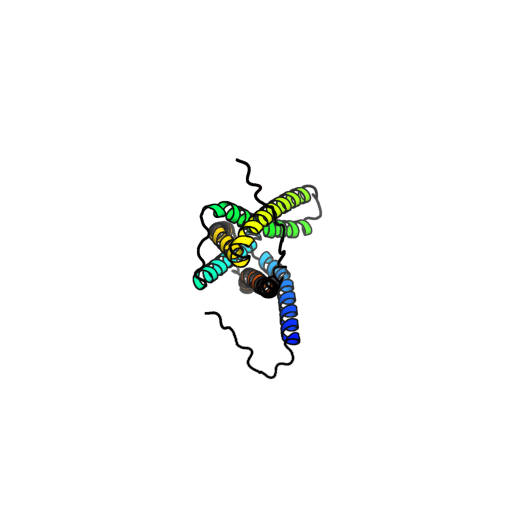 1460 C CA . LEU A 1 195 ? 3.662 2.431 14.671 1.00 66.44 195 LEU A CA 1
ATOM 1461 C C . LEU A 1 195 ? 2.239 2.807 15.101 1.00 66.44 195 LEU A C 1
ATOM 1463 O O . LEU A 1 195 ? 2.075 3.417 16.159 1.00 66.44 195 LEU A O 1
ATOM 1467 N N . LEU A 1 196 ? 1.213 2.373 14.360 1.00 61.72 196 LEU A N 1
ATOM 1468 C CA . LEU A 1 196 ? -0.177 2.693 14.698 1.00 61.72 196 LEU A CA 1
ATOM 1469 C C . LEU A 1 196 ? -0.719 1.928 15.911 1.00 61.72 196 LEU A C 1
ATOM 1471 O O . LEU A 1 196 ? -1.450 2.517 16.709 1.00 61.72 196 LEU A O 1
ATOM 1475 N N . GLN A 1 197 ? -0.339 0.660 16.122 1.00 67.38 197 GLN A N 1
ATOM 1476 C CA . GLN A 1 197 ? -0.825 -0.101 17.287 1.00 67.38 197 GLN A CA 1
ATOM 1477 C C . GLN A 1 197 ? -0.487 0.567 18.628 1.00 67.38 197 GLN A C 1
ATOM 1479 O O . GLN A 1 197 ? -1.308 0.584 19.543 1.00 67.38 197 GLN A O 1
ATOM 1484 N N . ARG A 1 198 ? 0.701 1.170 18.744 1.00 59.62 198 ARG A N 1
ATOM 1485 C CA . ARG A 1 198 ? 1.161 1.795 19.995 1.00 59.62 198 ARG A CA 1
ATOM 1486 C C . ARG A 1 198 ? 0.327 3.002 20.416 1.00 59.62 198 ARG A C 1
ATOM 1488 O O . ARG A 1 198 ? 0.261 3.295 21.605 1.00 59.62 198 ARG A O 1
ATOM 1495 N N . ARG A 1 199 ? -0.291 3.706 19.463 1.00 53.03 199 ARG A N 1
ATOM 1496 C CA . ARG A 1 199 ? -1.044 4.938 19.741 1.00 53.03 199 ARG A CA 1
ATOM 1497 C C . ARG A 1 199 ? -2.422 4.661 20.354 1.00 53.03 199 ARG A C 1
ATOM 1499 O O . ARG A 1 199 ? -2.959 5.510 21.061 1.00 53.03 199 ARG A O 1
ATOM 1506 N N . HIS A 1 200 ? -2.974 3.471 20.118 1.00 53.03 200 HIS A N 1
ATOM 1507 C CA . HIS A 1 200 ? -4.274 3.078 20.662 1.00 53.03 200 HIS A CA 1
ATOM 1508 C C . HIS A 1 200 ? -4.194 2.536 22.088 1.00 53.03 200 HIS A C 1
ATOM 1510 O O . HIS A 1 200 ? -5.091 2.805 22.876 1.00 53.03 200 HIS A O 1
ATOM 1516 N N . SER A 1 201 ? -3.108 1.858 22.467 1.00 52.16 201 SER A N 1
ATOM 1517 C CA . SER A 1 201 ? -2.967 1.319 23.829 1.00 52.16 201 SER A CA 1
ATOM 1518 C C . SER A 1 201 ? -2.866 2.403 24.913 1.00 52.16 201 SER A C 1
ATOM 1520 O O . SER A 1 201 ? -3.179 2.144 26.068 1.00 52.16 201 SER A O 1
ATOM 1522 N N . THR A 1 202 ? -2.441 3.621 24.566 1.00 52.88 202 THR A N 1
ATOM 1523 C CA . THR A 1 202 ? -2.252 4.726 25.522 1.00 52.88 202 THR A CA 1
ATOM 1524 C C . THR A 1 202 ? -3.485 5.603 25.722 1.00 52.88 202 THR A C 1
ATOM 1526 O O . THR A 1 202 ? -3.556 6.322 26.716 1.00 52.88 202 THR A O 1
ATOM 1529 N N . THR A 1 203 ? -4.468 5.564 24.819 1.00 54.03 203 THR A N 1
ATOM 1530 C CA . THR A 1 203 ? -5.633 6.468 24.871 1.00 54.03 203 THR A CA 1
ATOM 1531 C C . THR A 1 203 ? -6.841 5.876 25.595 1.00 54.03 203 THR A C 1
ATOM 1533 O O . THR A 1 203 ? -7.683 6.631 26.078 1.00 54.03 203 THR A O 1
ATOM 1536 N N . THR A 1 204 ? -6.916 4.553 25.758 1.00 52.75 204 THR A N 1
ATOM 1537 C CA . THR A 1 204 ? -8.077 3.889 26.378 1.00 52.75 204 THR A CA 1
ATOM 1538 C C . THR A 1 204 ? -8.138 4.046 27.904 1.00 52.75 204 THR A C 1
ATOM 1540 O O . THR A 1 204 ? -9.208 3.920 28.484 1.00 52.75 204 THR A O 1
ATOM 1543 N N . VAL A 1 205 ? -7.031 4.387 28.574 1.00 53.44 205 VAL A N 1
ATOM 1544 C CA . VAL A 1 205 ? -6.976 4.421 30.052 1.00 53.44 205 VAL A CA 1
ATOM 1545 C C . VAL A 1 205 ? -7.489 5.745 30.652 1.00 53.44 205 VAL A C 1
ATOM 1547 O O . VAL A 1 205 ? -7.804 5.801 31.835 1.00 53.44 205 VAL A O 1
ATOM 1550 N N . ARG A 1 206 ? -7.653 6.822 29.868 1.00 52.44 206 ARG A N 1
ATOM 1551 C CA . ARG A 1 206 ? -7.901 8.175 30.418 1.00 52.44 206 ARG A CA 1
ATOM 1552 C C . ARG A 1 206 ? -9.333 8.710 30.282 1.00 52.44 206 ARG A C 1
ATOM 1554 O O . ARG A 1 206 ? -9.522 9.923 30.316 1.00 52.44 206 ARG A O 1
ATOM 1561 N N . ARG A 1 207 ? -10.343 7.849 30.105 1.00 52.81 207 ARG A N 1
ATOM 1562 C CA . ARG A 1 207 ? -11.754 8.287 29.978 1.00 52.81 207 ARG A CA 1
ATOM 1563 C C . ARG A 1 207 ? -12.729 7.713 31.012 1.00 52.81 207 ARG A C 1
ATOM 1565 O O . ARG A 1 207 ? -13.912 8.000 30.920 1.00 52.81 207 ARG A O 1
ATOM 1572 N N . SER A 1 208 ? -12.247 6.960 32.005 1.00 51.91 208 SER A N 1
ATOM 1573 C CA . SER A 1 208 ? -13.092 6.262 32.993 1.00 51.91 208 SER A CA 1
ATOM 1574 C C . SER A 1 208 ? -13.013 6.826 34.422 1.00 51.91 208 SER A C 1
ATOM 1576 O O . SER A 1 208 ? -13.396 6.150 35.372 1.00 51.91 208 SER A O 1
ATOM 1578 N N . SER A 1 209 ? -12.510 8.045 34.621 1.00 54.16 209 SER A N 1
ATOM 1579 C CA . SER A 1 209 ? -12.422 8.625 35.970 1.00 54.16 209 SER A CA 1
ATOM 1580 C C . SER A 1 209 ? -12.733 10.118 35.998 1.00 54.16 209 SER A C 1
ATOM 1582 O O . SER A 1 209 ? -12.066 10.891 36.682 1.00 54.16 209 SER A O 1
ATOM 1584 N N . SER A 1 210 ? -13.750 10.541 35.253 1.00 56.78 210 SER A N 1
ATOM 1585 C CA . SER A 1 210 ? -14.554 11.664 35.725 1.00 56.78 210 SER A CA 1
ATOM 1586 C C . SER A 1 210 ? -15.642 11.037 36.592 1.00 56.78 210 SER A C 1
ATOM 1588 O O . SER A 1 210 ? -16.550 10.428 36.025 1.00 56.78 210 SER A O 1
ATOM 1590 N N . PRO A 1 211 ? -15.541 11.081 37.936 1.00 59.84 211 PRO A N 1
ATOM 1591 C CA . PRO A 1 211 ? -16.672 10.708 38.766 1.00 59.84 211 PRO A CA 1
ATOM 1592 C C . PRO A 1 211 ? -17.839 11.570 38.300 1.00 59.84 211 PRO A C 1
ATOM 1594 O O . PRO A 1 211 ? -17.682 12.787 38.155 1.00 59.84 211 PRO A O 1
ATOM 1597 N N . LEU A 1 212 ? -18.970 10.931 37.991 1.00 55.31 212 LEU A N 1
ATOM 1598 C CA . LEU A 1 212 ? -20.235 11.628 37.853 1.00 55.31 212 LEU A CA 1
ATOM 1599 C C . LEU A 1 212 ? -20.351 12.531 39.075 1.00 55.31 212 LEU A C 1
ATOM 1601 O O . LEU A 1 212 ? -20.550 12.069 40.196 1.00 55.31 212 LEU A O 1
ATOM 1605 N N . ARG A 1 213 ? -20.155 13.827 38.843 1.00 55.22 213 ARG A N 1
ATOM 1606 C CA . ARG A 1 213 ? -20.541 14.869 39.767 1.00 55.22 213 ARG A CA 1
ATOM 1607 C C . ARG A 1 213 ? -22.037 14.662 39.919 1.00 55.22 213 ARG A C 1
ATOM 1609 O O . ARG A 1 213 ? -22.790 14.923 38.985 1.00 55.22 213 ARG A O 1
ATOM 1616 N N . SER A 1 214 ? -22.421 14.088 41.052 1.00 52.75 214 SER A N 1
ATOM 1617 C CA . SER A 1 214 ? -23.778 14.048 41.564 1.00 52.75 214 SER A CA 1
ATOM 1618 C C . SER A 1 214 ? -24.295 15.479 41.569 1.00 52.75 214 SER A C 1
ATOM 1620 O O . SER A 1 214 ? -24.085 16.240 42.512 1.00 52.75 214 SER A O 1
ATOM 1622 N N . MET A 1 215 ? -24.892 15.883 40.454 1.00 55.78 215 MET A N 1
ATOM 1623 C CA . MET A 1 215 ? -25.682 17.091 40.369 1.00 55.78 215 MET A CA 1
ATOM 1624 C C . MET A 1 215 ? -27.041 16.693 40.922 1.00 55.78 215 MET A C 1
ATOM 1626 O O . MET A 1 215 ? -27.964 16.324 40.204 1.00 55.78 215 MET A O 1
ATOM 1630 N N . THR A 1 216 ? -27.088 16.656 42.249 1.00 55.19 216 THR A N 1
ATOM 1631 C CA . THR A 1 216 ? -28.301 16.631 43.045 1.00 55.19 216 THR A CA 1
ATOM 1632 C C . THR A 1 216 ? -29.046 17.923 42.724 1.00 55.19 216 THR A C 1
ATOM 1634 O O . THR A 1 216 ? -28.831 18.954 43.357 1.00 55.19 216 THR A O 1
ATOM 1637 N N . THR A 1 217 ? -29.877 17.917 41.685 1.00 58.97 217 THR A N 1
ATOM 1638 C CA . THR A 1 217 ? -30.913 18.934 41.502 1.00 58.97 217 THR A CA 1
ATOM 1639 C C . THR A 1 217 ? -32.021 18.640 42.502 1.00 58.97 217 THR A C 1
ATOM 1641 O O . THR A 1 217 ? -33.065 18.076 42.190 1.00 58.97 217 THR A O 1
ATOM 1644 N N . THR A 1 218 ? -31.756 19.029 43.744 1.00 57.47 218 THR A N 1
ATOM 1645 C CA . THR A 1 218 ? -32.785 19.347 44.723 1.00 57.47 218 THR A CA 1
ATOM 1646 C C . THR A 1 218 ? -33.528 20.574 44.199 1.00 57.47 218 THR A C 1
ATOM 1648 O O . THR A 1 218 ? -33.012 21.686 44.263 1.00 57.47 218 THR A O 1
ATOM 1651 N N . SER A 1 219 ? -34.723 20.390 43.648 1.00 55.47 219 SER A N 1
ATOM 1652 C CA . SER A 1 219 ? -35.712 21.465 43.588 1.00 55.47 219 SER A CA 1
ATOM 1653 C C . SER A 1 219 ? -37.105 20.867 43.694 1.00 55.47 219 SER A C 1
ATOM 1655 O O . SER A 1 219 ? -37.636 20.272 42.757 1.00 55.47 219 SER A O 1
ATOM 1657 N N . CYS A 1 220 ? -37.644 20.985 44.902 1.00 53.69 220 CYS A N 1
ATOM 1658 C CA . CYS A 1 220 ? -39.020 20.717 45.261 1.00 53.69 220 CYS A CA 1
ATOM 1659 C C . CYS A 1 220 ? -39.951 21.632 44.456 1.00 53.69 220 CYS A C 1
ATOM 1661 O O . CYS A 1 220 ? -39.798 22.851 44.499 1.00 53.69 220 CYS A O 1
ATOM 1663 N N . LEU A 1 221 ? -40.966 21.065 43.807 1.00 59.22 221 LEU A N 1
ATOM 1664 C CA . LEU A 1 221 ? -42.163 21.816 43.436 1.00 59.22 221 LEU A CA 1
ATOM 1665 C C . LEU A 1 221 ? -43.363 21.222 44.185 1.00 59.22 221 LEU A C 1
ATOM 1667 O O . LEU A 1 221 ? -43.600 20.017 44.080 1.00 59.22 221 LEU A O 1
ATOM 1671 N N . PRO A 1 222 ? -44.108 22.030 44.961 1.00 63.25 222 PRO A N 1
ATOM 1672 C CA . PRO A 1 222 ? -45.314 21.577 45.632 1.00 63.25 222 PRO A CA 1
ATOM 1673 C C . PRO A 1 222 ? -46.461 21.462 44.622 1.00 63.25 222 PRO A C 1
ATOM 1675 O O . PRO A 1 222 ? -46.820 22.426 43.943 1.00 63.25 222 PRO A O 1
ATOM 1678 N N . VAL A 1 223 ? -47.064 20.276 44.552 1.00 65.25 223 VAL A N 1
ATOM 1679 C CA . VAL A 1 223 ? -48.355 20.057 43.894 1.00 65.25 223 VAL A CA 1
ATOM 1680 C C . VAL A 1 223 ? -49.426 20.737 44.747 1.00 65.25 223 VAL A C 1
ATOM 1682 O O . VAL A 1 223 ? -49.826 20.243 45.798 1.00 65.25 223 VAL A O 1
ATOM 1685 N N . SER A 1 224 ? -49.848 21.918 44.302 1.00 65.38 224 SER A N 1
ATOM 1686 C CA . SER A 1 224 ? -50.987 22.650 44.847 1.00 65.38 224 SER A CA 1
ATOM 1687 C C . SER A 1 224 ? -52.278 22.021 44.327 1.00 65.38 224 SER A C 1
ATOM 1689 O O . SER A 1 224 ? -52.629 22.154 43.156 1.00 65.38 224 SER A O 1
ATOM 1691 N N . SER A 1 225 ? -52.966 21.313 45.219 1.00 67.06 225 SER A N 1
ATOM 1692 C CA . SER A 1 225 ? -54.335 20.840 45.038 1.00 67.06 225 SER A CA 1
ATOM 1693 C C . SER A 1 225 ? -55.289 22.040 45.011 1.00 67.06 225 SER A C 1
ATOM 1695 O O . SER A 1 225 ? -55.395 22.772 46.001 1.00 67.06 225 SER A O 1
ATOM 1697 N N . LYS A 1 226 ? -56.040 22.204 43.919 1.00 62.31 226 LYS A N 1
ATOM 1698 C CA . LYS A 1 226 ? -57.284 22.977 43.916 1.00 62.31 226 LYS A CA 1
ATOM 1699 C C . LYS A 1 226 ? -58.374 22.238 43.137 1.00 62.31 226 LYS A C 1
ATOM 1701 O O . LYS A 1 226 ? -58.347 22.263 41.915 1.00 62.31 226 LYS A O 1
ATOM 1706 N N . ARG A 1 227 ? -59.330 21.751 43.939 1.00 58.34 227 ARG A N 1
ATOM 1707 C CA . ARG A 1 227 ? -60.758 21.477 43.691 1.00 58.34 227 ARG A CA 1
ATOM 1708 C C . ARG A 1 227 ? -61.124 20.334 42.758 1.00 58.34 227 ARG A C 1
ATOM 1710 O O . ARG A 1 227 ? -60.785 20.399 41.564 1.00 58.34 227 ARG A O 1
#

Radius of gyration: 24.9 Å; chains: 1; bounding box: 81×41×68 Å